Protein AF-0000000065854143 (afdb_homodimer)

Foldseek 3Di:
DPPDDDDLVNVLVVVVVVDVDDSVVSSVVVVVVVVVCVVCQVVQHKDADPLFWIKGKDKDDKDWDADPVPRDIDIDHIDIDIDTGGDPNVCVVVVPVPVPPPPPD/DPPDDDDLVNVLVVVVVVDVDDSVVSSVVVVVVVVVCVVCQVVQHKDADPLFWIKGKDKDDKDWDADPVPRDIDIDHIDIDIDIGGDPNVCVVCVPPPVPDPPPD

pLDDT: mean 85.56, std 17.88, range [18.89, 97.19]

Organism: Treponema pallidum (strain Nichols) (NCBI:txid243276)

Nearest PDB structures (foldseek):
  5lvt-assembly2_B  TM=9.298E-01  e=3.615E-09  Lactococcus lactis subsp. lactis Il1403
  4dky-assembly2_B  TM=9.514E-01  e=1.798E-08  Mycobacterium tuberculosis H37Ra
  1p78-assembly1_B  TM=9.439E-01  e=1.917E-08  Anabaena sp.
  1owg-assembly1_A  TM=9.277E-01  e=1.223E-08  Escherichia coli
  4qju-assembly1_B  TM=9.466E-01  e=3.642E-08  Staphylococcus aureus subsp. aureus Mu50

Secondary structure (DSSP, 8-state):
---PEE-HHHHHHHHHHHSSS-HHHHHHHHHHHHHHHHHHHHTT-EEEETTTEEEEEEEEPPEEEE-TTT-PEEEE--EEEEEEEE-HHHHHHHHS---------/----EE-HHHHHHHHHHHSSS-HHHHHHHHHHHHHHHHHHHHTT-EEEETTTEEEEEEEEPPEEEE-TTT-PEEEE--EEEEEEEE-HHHHHHHHT---SS----

Sequence (210 aa):
MKRVRRTRSFVVDALCDEVDLSRRHVARVVDSFVSVVTAALERGETVELRDFGVFESRVRKASVGKSIKTGEVVSIPSHCVVVFRPSKRLKSAVRGYRSGEVGADMKRVRRTRSFVVDALCDEVDLSRRHVARVVDSFVSVVTAALERGETVELRDFGVFESRVRKASVGKSIKTGEVVSIPSHCVVVFRPSKRLKSAVRGYRSGEVGAD

Structure (mmCIF, N/CA/C/O backbone):
data_AF-0000000065854143-model_v1
#
loop_
_entity.id
_entity.type
_entity.pdbx_description
1 polymer 'DNA-binding protein HU'
#
loop_
_atom_site.group_PDB
_atom_site.id
_atom_site.type_symbol
_atom_site.label_atom_id
_atom_site.label_alt_id
_atom_site.label_comp_id
_atom_site.label_asym_id
_atom_site.label_entity_id
_atom_site.label_seq_id
_atom_site.pdbx_PDB_ins_code
_atom_site.Cartn_x
_atom_site.Cartn_y
_atom_site.Cartn_z
_atom_site.occupancy
_atom_site.B_iso_or_equiv
_atom_site.auth_seq_id
_atom_site.auth_comp_id
_atom_site.auth_asym_id
_atom_site.auth_atom_id
_atom_site.pdbx_PDB_model_num
ATOM 1 N N . MET A 1 1 ? 22.859 5.812 5.168 1 44.34 1 MET A N 1
ATOM 2 C CA . MET A 1 1 ? 22.844 4.48 4.57 1 44.34 1 MET A CA 1
ATOM 3 C C . MET A 1 1 ? 21.891 4.438 3.371 1 44.34 1 MET A C 1
ATOM 5 O O . MET A 1 1 ? 20.781 4.945 3.438 1 44.34 1 MET A O 1
ATOM 9 N N . LYS A 1 2 ? 22.406 4.328 2.221 1 51.06 2 LYS A N 1
ATOM 10 C CA . LYS A 1 2 ? 21.719 4.41 0.933 1 51.06 2 LYS A CA 1
ATOM 11 C C . LYS A 1 2 ? 20.516 3.469 0.883 1 51.06 2 LYS A C 1
ATOM 13 O O . LYS A 1 2 ? 20.641 2.285 1.206 1 51.06 2 LYS A O 1
ATOM 18 N N . ARG A 1 3 ? 19.266 3.982 1.1 1 66.25 3 ARG A N 1
ATOM 19 C CA . ARG A 1 3 ? 18.031 3.199 1.038 1 66.25 3 ARG A CA 1
ATOM 20 C C . ARG A 1 3 ? 18.016 2.314 -0.204 1 66.25 3 ARG A C 1
ATOM 22 O O . ARG A 1 3 ? 18.266 2.785 -1.313 1 66.25 3 ARG A O 1
ATOM 29 N N . VAL A 1 4 ? 18.391 0.938 -0.018 1 81.75 4 VAL A N 1
ATOM 30 C CA . VAL A 1 4 ? 18.281 -0.019 -1.115 1 81.75 4 VAL A CA 1
ATOM 31 C C . VAL A 1 4 ? 16.859 0.004 -1.68 1 81.75 4 VAL A C 1
ATOM 33 O O . VAL A 1 4 ? 15.883 -0.061 -0.928 1 81.75 4 VAL A O 1
ATOM 36 N N . ARG A 1 5 ? 16.797 0.291 -2.928 1 88.94 5 ARG A N 1
ATOM 37 C CA . ARG A 1 5 ? 15.508 0.329 -3.615 1 88.94 5 ARG A CA 1
ATOM 38 C C . ARG A 1 5 ? 15.227 -0.997 -4.312 1 88.94 5 ARG A C 1
ATOM 40 O O . ARG A 1 5 ? 16.016 -1.453 -5.141 1 88.94 5 ARG A O 1
ATOM 47 N N . ARG A 1 6 ? 14.18 -1.617 -3.822 1 92.31 6 ARG A N 1
ATOM 48 C CA . ARG A 1 6 ? 13.742 -2.879 -4.41 1 92.31 6 ARG A CA 1
ATOM 49 C C . ARG A 1 6 ? 12.625 -2.652 -5.422 1 92.31 6 ARG A C 1
ATOM 51 O O . ARG A 1 6 ? 11.625 -1.992 -5.117 1 92.31 6 ARG A O 1
ATOM 58 N N . THR A 1 7 ? 12.914 -3.238 -6.629 1 94.94 7 THR A N 1
ATOM 59 C CA . THR A 1 7 ? 11.945 -3.039 -7.703 1 94.94 7 THR A CA 1
ATOM 60 C C . THR A 1 7 ? 11.07 -4.277 -7.883 1 94.94 7 THR A C 1
ATOM 62 O O . THR A 1 7 ? 11.211 -5.254 -7.145 1 94.94 7 THR A O 1
ATOM 65 N N . ARG A 1 8 ? 10.148 -4.125 -8.867 1 93.5 8 ARG A N 1
ATOM 66 C CA . ARG A 1 8 ? 9.242 -5.219 -9.219 1 93.5 8 ARG A CA 1
ATOM 67 C C . ARG A 1 8 ? 10.016 -6.523 -9.414 1 93.5 8 ARG A C 1
ATOM 69 O O . ARG A 1 8 ? 9.555 -7.586 -8.992 1 93.5 8 ARG A O 1
ATOM 76 N N . SER A 1 9 ? 11.078 -6.445 -10.102 1 94.5 9 SER A N 1
ATOM 77 C CA . SER A 1 9 ? 11.883 -7.633 -10.383 1 94.5 9 SER A CA 1
ATOM 78 C C . SER A 1 9 ? 12.312 -8.32 -9.102 1 94.5 9 SER A C 1
ATOM 80 O O . SER A 1 9 ? 12.297 -9.555 -9.016 1 94.5 9 SER A O 1
ATOM 82 N N . PHE A 1 10 ? 12.758 -7.531 -8.164 1 94.31 10 PHE A N 1
ATOM 83 C CA . PHE A 1 10 ? 13.117 -8.078 -6.867 1 94.31 10 PHE A CA 1
ATOM 84 C C . PHE A 1 10 ? 11.93 -8.781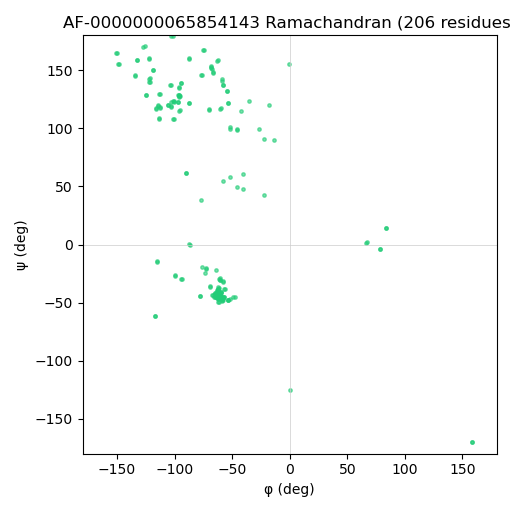 -6.223 1 94.31 10 PHE A C 1
ATOM 86 O O . PHE A 1 10 ? 12.062 -9.898 -5.719 1 94.31 10 PHE A O 1
ATOM 93 N N . VAL A 1 11 ? 10.836 -8.102 -6.223 1 95.56 11 VAL A N 1
ATOM 94 C CA . VAL A 1 11 ? 9.633 -8.648 -5.602 1 95.56 11 VAL A CA 1
ATOM 95 C C . VAL A 1 11 ? 9.258 -9.969 -6.262 1 95.56 11 VAL A C 1
ATOM 97 O O . VAL A 1 11 ? 9.023 -10.969 -5.578 1 95.56 11 VAL A O 1
ATOM 100 N N . VAL A 1 12 ? 9.312 -9.961 -7.566 1 96.38 12 VAL A N 1
ATOM 101 C CA . VAL A 1 12 ? 8.953 -11.164 -8.312 1 96.38 12 VAL A CA 1
ATOM 102 C C . VAL A 1 12 ? 9.93 -12.289 -7.988 1 96.38 12 VAL A C 1
ATOM 104 O O . VAL A 1 12 ? 9.516 -13.43 -7.758 1 96.38 12 VAL A O 1
ATOM 107 N N . ASP A 1 13 ? 11.164 -12 -7.961 1 96.19 13 ASP A N 1
ATOM 108 C CA . ASP A 1 13 ? 12.188 -13 -7.656 1 96.19 13 ASP A CA 1
ATOM 109 C C . ASP A 1 13 ? 12 -13.562 -6.25 1 96.19 13 ASP A C 1
ATOM 111 O O . ASP A 1 13 ? 12.094 -14.773 -6.043 1 96.19 13 ASP A O 1
ATOM 115 N N . ALA A 1 14 ? 11.781 -12.711 -5.336 1 95.69 14 ALA A N 1
ATOM 116 C CA . ALA A 1 14 ? 11.57 -13.133 -3.955 1 95.69 14 ALA A CA 1
ATOM 117 C C . ALA A 1 14 ? 10.328 -14.016 -3.834 1 95.69 14 ALA A C 1
ATOM 119 O O . ALA A 1 14 ? 10.328 -14.992 -3.076 1 95.69 14 ALA A O 1
ATOM 120 N N . LEU A 1 15 ? 9.328 -13.656 -4.559 1 95.69 15 LEU A N 1
ATOM 121 C CA . LEU A 1 15 ? 8.094 -14.438 -4.547 1 95.69 15 LEU A CA 1
ATOM 122 C C . LEU A 1 15 ? 8.32 -15.828 -5.125 1 95.69 15 LEU A C 1
ATOM 124 O O . LEU A 1 15 ? 7.781 -16.812 -4.621 1 95.69 15 LEU A O 1
ATOM 128 N N . CYS A 1 16 ? 9.078 -15.867 -6.18 1 94.94 16 CYS A N 1
ATOM 129 C CA . CYS A 1 16 ? 9.383 -17.141 -6.816 1 94.94 16 CYS A CA 1
ATOM 130 C C . CYS A 1 16 ? 10.062 -18.094 -5.836 1 94.94 16 CYS A C 1
ATOM 132 O O . CYS A 1 16 ? 9.875 -19.312 -5.906 1 94.94 16 CYS A O 1
ATOM 134 N N . ASP A 1 17 ? 10.82 -17.531 -4.934 1 93.5 17 ASP A N 1
ATOM 135 C CA . ASP A 1 17 ? 11.516 -18.328 -3.924 1 93.5 17 ASP A CA 1
ATOM 136 C C . ASP A 1 17 ? 10.539 -18.859 -2.881 1 93.5 17 ASP A C 1
ATOM 138 O O . ASP A 1 17 ? 10.82 -19.859 -2.217 1 93.5 17 ASP A O 1
ATOM 142 N N . GLU A 1 18 ? 9.422 -18.25 -2.777 1 92.12 18 GLU A N 1
ATOM 143 C CA . GLU A 1 18 ? 8.469 -18.594 -1.725 1 92.12 18 GLU A CA 1
ATOM 144 C C . GLU A 1 18 ? 7.363 -19.5 -2.256 1 92.12 18 GLU A C 1
ATOM 146 O O . GLU A 1 18 ? 6.734 -20.234 -1.493 1 92.12 18 GLU A O 1
ATOM 151 N N . VAL A 1 19 ? 7.148 -19.328 -3.525 1 91.12 19 VAL A N 1
ATOM 152 C CA . VAL A 1 19 ? 6.035 -20.062 -4.105 1 91.12 19 VAL A CA 1
ATOM 153 C C . VAL A 1 19 ? 6.555 -21.016 -5.188 1 91.12 19 VAL A C 1
ATOM 155 O O . VAL A 1 19 ? 7.602 -20.75 -5.793 1 91.12 19 VAL A O 1
ATOM 158 N N . ASP A 1 20 ? 5.93 -22.094 -5.402 1 90.81 20 ASP A N 1
ATOM 159 C CA . ASP A 1 20 ? 6.309 -23.062 -6.426 1 90.81 20 ASP A CA 1
ATOM 160 C C . ASP A 1 20 ? 5.613 -22.766 -7.75 1 90.81 20 ASP A C 1
ATOM 162 O O . ASP A 1 20 ? 4.828 -23.578 -8.242 1 90.81 20 ASP A O 1
ATOM 166 N N . LEU A 1 21 ? 5.836 -21.641 -8.328 1 93.38 21 LEU A N 1
ATOM 167 C CA . LEU A 1 21 ? 5.285 -21.203 -9.602 1 93.38 21 LEU A CA 1
ATOM 168 C C . LEU A 1 21 ? 6.379 -20.625 -10.5 1 93.38 21 LEU A C 1
ATOM 170 O O . LEU A 1 21 ? 7.449 -20.25 -10.016 1 93.38 21 LEU A O 1
ATOM 174 N N . SER A 1 22 ? 6.086 -20.625 -11.742 1 94.25 22 SER A N 1
ATOM 175 C CA . SER A 1 22 ? 7.035 -20.031 -12.688 1 94.25 22 SER A CA 1
ATOM 176 C C . SER A 1 22 ? 7.117 -18.531 -12.5 1 94.25 22 SER A C 1
ATOM 178 O O . SER A 1 22 ? 6.168 -17.891 -12.031 1 94.25 22 SER A O 1
ATOM 180 N N . ARG A 1 23 ? 8.227 -18 -12.844 1 95.25 23 ARG A N 1
ATOM 181 C CA . ARG A 1 23 ? 8.438 -16.547 -12.766 1 95.25 23 ARG A CA 1
ATOM 182 C C . ARG A 1 23 ? 7.387 -15.797 -13.578 1 95.25 23 ARG A C 1
ATOM 184 O O . ARG A 1 23 ? 6.934 -14.727 -13.172 1 95.25 23 ARG A O 1
ATOM 191 N N . ARG A 1 24 ? 7.07 -16.344 -14.648 1 94.94 24 ARG A N 1
ATOM 192 C CA . ARG A 1 24 ? 6.074 -15.727 -15.516 1 94.94 24 ARG A CA 1
ATOM 193 C C . ARG A 1 24 ? 4.723 -15.625 -14.812 1 94.94 24 ARG A C 1
ATOM 195 O O . ARG A 1 24 ? 4.07 -14.578 -14.859 1 94.94 24 ARG A O 1
ATOM 202 N N . HIS A 1 25 ? 4.348 -16.688 -14.219 1 94.81 25 HIS A N 1
ATOM 203 C CA . HIS A 1 25 ? 3.076 -16.719 -13.508 1 94.81 25 HIS A CA 1
ATOM 204 C C . HIS A 1 25 ? 3.084 -15.75 -12.328 1 94.81 25 HIS A C 1
ATOM 206 O O . HIS A 1 25 ? 2.119 -15.008 -12.117 1 94.81 25 HIS A O 1
ATOM 212 N N . VAL A 1 26 ? 4.156 -15.734 -11.609 1 95.81 26 VAL A N 1
ATOM 213 C CA . VAL A 1 26 ? 4.285 -14.859 -10.453 1 95.81 26 VAL A CA 1
ATOM 214 C C . VAL A 1 26 ? 4.211 -13.398 -10.898 1 95.81 26 VAL A C 1
ATOM 216 O O . VAL A 1 26 ? 3.494 -12.594 -10.297 1 95.81 26 VAL A O 1
ATOM 219 N N . ALA A 1 27 ? 4.91 -13.086 -11.945 1 95.75 27 ALA A N 1
ATOM 220 C CA . ALA A 1 27 ? 4.91 -11.727 -12.477 1 95.75 27 ALA A CA 1
ATOM 221 C C . ALA A 1 27 ? 3.502 -11.297 -12.883 1 95.75 27 ALA A C 1
ATOM 223 O O . ALA A 1 27 ? 3.092 -10.164 -12.617 1 95.75 27 ALA A O 1
ATOM 224 N N . ARG A 1 28 ? 2.854 -12.164 -13.469 1 95.12 28 ARG A N 1
ATOM 225 C CA . ARG A 1 28 ? 1.494 -11.867 -13.906 1 95.12 28 ARG A CA 1
ATOM 226 C C . ARG A 1 28 ? 0.579 -11.602 -12.719 1 95.12 28 ARG A C 1
ATOM 228 O O . ARG A 1 28 ? -0.289 -10.727 -12.781 1 95.12 28 ARG A O 1
ATOM 235 N N . VAL A 1 29 ? 0.707 -12.406 -11.719 1 95.62 29 VAL A N 1
ATOM 236 C CA . VAL A 1 29 ? -0.117 -12.227 -10.531 1 95.62 29 VAL A CA 1
ATOM 237 C C . VAL A 1 29 ? 0.167 -10.859 -9.906 1 95.62 29 VAL A C 1
ATOM 239 O O . VAL A 1 29 ? -0.759 -10.141 -9.523 1 95.62 29 VAL A O 1
ATOM 242 N N . VAL A 1 30 ? 1.409 -10.461 -9.812 1 95.44 30 VAL A N 1
ATOM 243 C CA . VAL A 1 30 ? 1.797 -9.172 -9.242 1 95.44 30 VAL A CA 1
ATOM 244 C C . VAL A 1 30 ? 1.219 -8.039 -10.078 1 95.44 30 VAL A C 1
ATOM 246 O O . VAL A 1 30 ? 0.636 -7.094 -9.539 1 95.44 30 VAL A O 1
ATOM 249 N N . ASP A 1 31 ? 1.355 -8.164 -11.367 1 95.44 31 ASP A N 1
ATOM 250 C CA . ASP A 1 31 ? 0.809 -7.148 -12.258 1 95.44 31 ASP A CA 1
ATOM 251 C C . ASP A 1 31 ? -0.708 -7.051 -12.117 1 95.44 31 ASP A C 1
ATOM 253 O O . ASP A 1 31 ? -1.266 -5.949 -12.086 1 95.44 31 ASP A O 1
ATOM 257 N N . SER A 1 32 ? -1.323 -8.188 -12.102 1 96.19 32 SER A N 1
ATOM 258 C CA . SER A 1 32 ? -2.773 -8.227 -11.945 1 96.19 32 SER A CA 1
ATOM 259 C C . SER A 1 32 ? -3.199 -7.656 -10.594 1 96.19 32 SER A C 1
ATOM 261 O O . SER A 1 32 ? -4.25 -7.023 -10.484 1 96.19 32 SER A O 1
ATOM 263 N N . PHE A 1 33 ? -2.424 -7.961 -9.547 1 95.69 33 PHE A N 1
ATOM 264 C CA . PHE A 1 33 ? -2.699 -7.406 -8.227 1 95.69 33 PHE A CA 1
ATOM 265 C C . PHE A 1 33 ? -2.783 -5.887 -8.281 1 95.69 33 PHE A C 1
ATOM 267 O O . PHE A 1 33 ? -3.746 -5.293 -7.793 1 95.69 33 PHE A O 1
ATOM 274 N N . VAL A 1 34 ? -1.816 -5.277 -8.93 1 95.38 34 VAL A N 1
ATOM 275 C CA . VAL A 1 34 ? -1.765 -3.824 -9.078 1 95.38 34 VAL A CA 1
ATOM 276 C C . VAL A 1 34 ? -3.018 -3.334 -9.805 1 95.38 34 VAL A C 1
ATOM 278 O O . VAL A 1 34 ? -3.662 -2.381 -9.359 1 95.38 34 VAL A O 1
ATOM 281 N N . SER A 1 35 ? -3.367 -4.012 -10.836 1 94.81 35 SER A N 1
ATOM 282 C CA . SER A 1 35 ? -4.523 -3.621 -11.641 1 94.81 35 SER A CA 1
ATOM 283 C C . SER A 1 35 ? -5.816 -3.748 -10.844 1 94.81 35 SER A C 1
ATOM 285 O O . SER A 1 35 ? -6.668 -2.857 -10.883 1 94.81 35 SER A O 1
ATOM 287 N N . VAL A 1 36 ? -5.992 -4.824 -10.141 1 95.81 36 VAL A N 1
ATOM 288 C CA . VAL A 1 36 ? -7.203 -5.109 -9.383 1 95.81 36 VAL A CA 1
ATOM 289 C C . VAL A 1 36 ? -7.379 -4.07 -8.281 1 95.81 36 VAL A C 1
ATOM 291 O O . VAL A 1 36 ? -8.477 -3.531 -8.094 1 95.81 36 VAL A O 1
ATOM 294 N N . VAL A 1 37 ? -6.34 -3.748 -7.551 1 95.62 37 VAL A N 1
ATOM 295 C CA . VAL A 1 37 ? -6.41 -2.779 -6.465 1 95.62 37 VAL A CA 1
ATOM 296 C C . VAL A 1 37 ? -6.691 -1.388 -7.027 1 95.62 37 VAL A C 1
ATOM 298 O O . VAL A 1 37 ? -7.523 -0.651 -6.492 1 95.62 37 VAL A O 1
ATOM 301 N N . THR A 1 38 ? -5.984 -1.095 -8.117 1 94.5 38 THR A N 1
ATOM 302 C CA . THR A 1 38 ? -6.199 0.195 -8.766 1 94.5 38 THR A CA 1
ATOM 303 C C . THR A 1 38 ? -7.66 0.358 -9.18 1 94.5 38 THR A C 1
ATOM 305 O O . THR A 1 38 ? -8.266 1.4 -8.93 1 94.5 38 THR A O 1
ATOM 308 N N . ALA A 1 39 ? -8.234 -0.659 -9.773 1 93.44 39 ALA A N 1
ATOM 309 C CA . ALA A 1 39 ? -9.625 -0.623 -10.227 1 93.44 39 ALA A CA 1
ATOM 310 C C . ALA A 1 39 ? -10.578 -0.431 -9.055 1 93.44 39 ALA A C 1
ATOM 312 O O . ALA A 1 39 ? -11.547 0.324 -9.148 1 93.44 39 ALA A O 1
ATOM 313 N N . ALA A 1 40 ? -10.336 -1.124 -8.016 1 93.62 40 ALA A N 1
ATOM 314 C CA . ALA A 1 40 ? -11.172 -1.006 -6.824 1 93.62 40 ALA A CA 1
ATOM 315 C C . ALA A 1 40 ? -11.133 0.413 -6.266 1 93.62 40 ALA A C 1
ATOM 317 O O . ALA A 1 40 ? -12.172 0.982 -5.922 1 93.62 40 ALA A O 1
ATOM 318 N N . LEU A 1 41 ? -10 1.029 -6.203 1 93 41 LEU A N 1
ATOM 319 C CA . LEU A 1 41 ? -9.828 2.375 -5.668 1 93 41 LEU A CA 1
ATOM 320 C C . LEU A 1 41 ? -10.469 3.412 -6.582 1 93 41 LEU A C 1
ATOM 322 O O . LEU A 1 41 ? -11.016 4.41 -6.113 1 93 41 LEU A O 1
ATOM 326 N N . GLU A 1 42 ? -10.352 3.133 -7.809 1 90.31 42 GLU A N 1
ATOM 327 C CA . GLU A 1 42 ? -10.984 4.012 -8.789 1 90.31 42 GLU A CA 1
ATOM 328 C C . GLU A 1 42 ? -12.492 4.074 -8.578 1 90.31 42 GLU A C 1
ATOM 330 O O . GLU A 1 42 ? -13.125 5.094 -8.875 1 90.31 42 GLU A O 1
ATOM 335 N N . ARG A 1 43 ? -13 2.975 -8.086 1 89.44 43 ARG A N 1
ATOM 336 C CA . ARG A 1 43 ? -14.438 2.895 -7.836 1 89.44 43 ARG A CA 1
ATOM 337 C C . ARG A 1 43 ? -14.781 3.434 -6.453 1 89.44 43 ARG A C 1
ATOM 339 O O . ARG A 1 43 ? -15.938 3.348 -6.016 1 89.44 43 ARG A O 1
ATOM 346 N N . GLY A 1 44 ? -13.773 3.854 -5.754 1 88.25 44 GLY A N 1
ATOM 347 C CA . GLY A 1 44 ? -14 4.414 -4.43 1 88.25 44 GLY A CA 1
ATOM 348 C C . GLY A 1 44 ? -14.109 3.359 -3.346 1 88.25 44 GLY A C 1
ATOM 349 O O . GLY A 1 44 ? -14.625 3.631 -2.26 1 88.25 44 GLY A O 1
ATOM 350 N N . GLU A 1 45 ? -13.711 2.166 -3.68 1 91.19 45 GLU A N 1
ATOM 351 C CA . GLU A 1 45 ? -13.766 1.069 -2.717 1 91.19 45 GLU A CA 1
ATOM 352 C C . GLU A 1 45 ? -12.5 1.01 -1.866 1 91.19 45 GLU A C 1
ATOM 354 O O . GLU A 1 45 ? -11.484 1.605 -2.219 1 91.19 45 GLU A O 1
ATOM 359 N N . THR A 1 46 ? -12.656 0.321 -0.737 1 95.06 46 THR A N 1
ATOM 360 C CA . THR A 1 46 ? -11.523 0.074 0.151 1 95.06 46 THR A CA 1
ATOM 361 C C . THR A 1 46 ? -11.031 -1.364 0.013 1 95.06 46 THR A C 1
ATOM 363 O O . THR A 1 46 ? -11.836 -2.291 -0.106 1 95.06 46 THR A O 1
ATOM 366 N N . VAL A 1 47 ? -9.719 -1.479 -0.018 1 96.62 47 VAL A N 1
ATOM 367 C CA . VAL A 1 47 ? -9.125 -2.807 -0.102 1 96.62 47 VAL A CA 1
ATOM 368 C C . VAL A 1 47 ? -8.344 -3.104 1.175 1 96.62 47 VAL A C 1
ATOM 370 O O . VAL A 1 47 ? -7.383 -2.4 1.5 1 96.62 47 VAL A O 1
ATOM 373 N N . GLU A 1 48 ? -8.773 -4.137 1.837 1 97.06 48 GLU A N 1
ATOM 374 C CA . GLU A 1 48 ? -8.125 -4.5 3.094 1 97.06 48 GLU A CA 1
ATOM 375 C C . GLU A 1 48 ? -7.387 -5.832 2.967 1 97.06 48 GLU A C 1
ATOM 377 O O . GLU A 1 48 ? -7.992 -6.852 2.631 1 97.06 48 GLU A O 1
ATOM 382 N N . LEU A 1 49 ? -6.094 -5.816 3.137 1 95.75 49 LEU A N 1
ATOM 383 C CA . LEU A 1 49 ? -5.27 -7.016 3.236 1 95.75 49 LEU A CA 1
ATOM 384 C C . LEU A 1 49 ? -4.832 -7.258 4.676 1 95.75 49 LEU A C 1
ATOM 386 O O . LEU A 1 49 ? -4.074 -6.465 5.242 1 95.75 49 LEU A O 1
ATOM 390 N N . ARG A 1 50 ? -5.211 -8.328 5.109 1 91.25 50 ARG A N 1
ATOM 391 C CA . ARG A 1 50 ? -4.922 -8.656 6.504 1 91.25 50 ARG A CA 1
ATOM 392 C C . ARG A 1 50 ? -3.418 -8.648 6.766 1 91.25 50 ARG A C 1
ATOM 394 O O . ARG A 1 50 ? -2.635 -9.117 5.938 1 91.25 50 ARG A O 1
ATOM 401 N N . ASP A 1 51 ? -3.064 -8.125 8.016 1 90.75 51 ASP A N 1
ATOM 402 C CA . ASP A 1 51 ? -1.693 -8.094 8.516 1 90.75 51 ASP A CA 1
ATOM 403 C C . ASP A 1 51 ? -0.829 -7.148 7.684 1 90.75 51 ASP A C 1
ATOM 405 O O . ASP A 1 51 ? 0.384 -7.062 7.887 1 90.75 51 ASP A O 1
ATOM 409 N N . PHE A 1 52 ? -1.365 -6.516 6.734 1 95.62 52 PHE A N 1
ATOM 410 C CA . PHE A 1 52 ? -0.614 -5.602 5.879 1 95.62 52 PHE A CA 1
ATOM 411 C C . PHE A 1 52 ? -1.143 -4.18 6.008 1 95.62 52 PHE A C 1
ATOM 413 O O . PHE A 1 52 ? -0.443 -3.295 6.508 1 95.62 52 PHE A O 1
ATOM 420 N N . GLY A 1 53 ? -2.418 -4.07 5.637 1 96.69 53 GLY A N 1
ATOM 421 C CA . GLY A 1 53 ? -2.998 -2.742 5.746 1 96.69 53 GLY A CA 1
ATOM 422 C C . GLY A 1 53 ? -4.211 -2.541 4.855 1 96.69 53 GLY A C 1
ATOM 423 O O . GLY A 1 53 ? -4.734 -3.502 4.285 1 96.69 53 GLY A O 1
ATOM 424 N N . VAL A 1 54 ? -4.602 -1.262 4.812 1 97.12 54 VAL A N 1
ATOM 425 C CA . VAL A 1 54 ? -5.809 -0.89 4.082 1 97.12 54 VAL A CA 1
ATOM 426 C C . VAL A 1 54 ? -5.48 0.192 3.055 1 97.12 54 VAL A C 1
ATOM 428 O O . VAL A 1 54 ? -4.828 1.188 3.381 1 97.12 54 VAL A O 1
ATOM 431 N N . PHE A 1 55 ? -5.895 -0.049 1.833 1 96.56 55 PHE A N 1
ATOM 432 C CA . PHE A 1 55 ? -5.895 0.984 0.803 1 96.56 55 PHE A CA 1
ATOM 433 C C . PHE A 1 55 ? -7.27 1.636 0.692 1 96.56 55 PHE A C 1
ATOM 435 O O . PHE A 1 55 ? -8.289 0.943 0.642 1 96.56 55 PHE A O 1
ATOM 442 N N . GLU A 1 56 ? -7.238 2.941 0.604 1 95.12 56 GLU A N 1
ATOM 443 C CA . GLU A 1 56 ? -8.516 3.633 0.46 1 95.12 56 GLU A CA 1
ATOM 444 C C . GLU A 1 56 ? -8.359 4.914 -0.355 1 95.12 56 GLU A C 1
ATOM 446 O O . GLU A 1 56 ? -7.262 5.457 -0.464 1 95.12 56 GLU A O 1
ATOM 451 N N . SER A 1 57 ? -9.516 5.309 -0.959 1 91.88 57 SER A N 1
ATOM 452 C CA . SER A 1 57 ? -9.594 6.594 -1.642 1 91.88 57 SER A CA 1
ATOM 453 C C . SER A 1 57 ? -10.188 7.668 -0.732 1 91.88 57 SER A C 1
ATOM 455 O O . SER A 1 57 ? -11.219 7.445 -0.091 1 91.88 57 SER A O 1
ATOM 457 N N . ARG A 1 58 ? -9.445 8.734 -0.642 1 90.44 58 ARG A N 1
ATOM 458 C CA . ARG A 1 58 ? -9.906 9.828 0.205 1 90.44 58 ARG A CA 1
ATOM 459 C C . ARG A 1 58 ? -10.055 11.117 -0.6 1 90.44 58 ARG A C 1
ATOM 461 O O . ARG A 1 58 ? -9.242 11.398 -1.49 1 90.44 58 ARG A O 1
ATOM 468 N N . VAL A 1 59 ? -11.078 11.844 -0.221 1 88.25 59 VAL A N 1
ATOM 469 C CA . VAL A 1 59 ? -11.297 13.125 -0.887 1 88.25 59 VAL A CA 1
ATOM 470 C C . VAL A 1 59 ? -10.492 14.219 -0.179 1 88.25 59 VAL A C 1
ATOM 472 O O . VAL A 1 59 ? -10.57 14.359 1.042 1 88.25 59 VAL A O 1
ATOM 475 N N . ARG A 1 60 ? -9.68 14.797 -0.982 1 87.31 60 ARG A N 1
ATOM 476 C CA . ARG A 1 60 ? -8.977 15.984 -0.496 1 87.31 60 ARG A CA 1
ATOM 477 C C . ARG A 1 60 ? -9.688 17.266 -0.941 1 87.31 60 ARG A C 1
ATOM 479 O O . ARG A 1 60 ? -9.922 17.453 -2.135 1 87.31 60 ARG A O 1
ATOM 486 N N . LYS A 1 61 ? -10.016 18 0.055 1 89.88 61 LYS A N 1
ATOM 487 C CA . LYS A 1 61 ? -10.758 19.219 -0.229 1 89.88 61 LYS A CA 1
ATOM 488 C C . LYS A 1 61 ? -9.883 20.234 -0.968 1 89.88 61 LYS A C 1
ATOM 490 O O . LYS A 1 61 ? -8.656 20.219 -0.822 1 89.88 61 LYS A O 1
ATOM 495 N N . ALA A 1 62 ? -10.633 21.031 -1.751 1 89.44 62 ALA A N 1
ATOM 496 C CA . ALA A 1 62 ? -9.93 22.062 -2.488 1 89.44 62 ALA A CA 1
ATOM 497 C C . ALA A 1 62 ? -9.156 22.984 -1.54 1 89.44 62 ALA A C 1
ATOM 499 O O . ALA A 1 62 ? -9.609 23.25 -0.423 1 89.44 62 ALA A O 1
ATOM 500 N N . SER A 1 63 ? -7.977 23.25 -1.983 1 87.69 63 SER A N 1
ATOM 501 C CA . SER A 1 63 ? -7.137 24.125 -1.174 1 87.69 63 SER A CA 1
ATOM 502 C C . SER A 1 63 ? -6.449 25.188 -2.035 1 87.69 63 SER A C 1
ATOM 504 O O . SER A 1 63 ? -6.246 24.969 -3.232 1 87.69 63 SER A O 1
ATOM 506 N N . VAL A 1 64 ? -6.32 26.375 -1.357 1 86.75 64 VAL A N 1
ATOM 507 C CA . VAL A 1 64 ? -5.648 27.453 -2.064 1 86.75 64 VAL A CA 1
ATOM 508 C C . VAL A 1 64 ? -4.359 27.828 -1.337 1 86.75 64 VAL A C 1
ATOM 510 O O . VAL A 1 64 ? -4.348 27.953 -0.111 1 86.75 64 VAL A O 1
ATOM 513 N N . GLY A 1 65 ? -3.256 27.609 -2.105 1 84 65 GLY A N 1
ATOM 514 C CA . GLY A 1 65 ? -1.993 28.016 -1.513 1 84 65 GLY A CA 1
ATOM 515 C C . GLY A 1 65 ? -1.19 28.953 -2.402 1 84 65 GLY A C 1
ATOM 516 O O . GLY A 1 65 ? -1.626 29.297 -3.502 1 84 65 GLY A O 1
ATOM 517 N N . LYS A 1 66 ? -0.07 29.531 -1.778 1 85.81 66 LYS A N 1
ATOM 518 C CA . LYS A 1 66 ? 0.831 30.438 -2.494 1 85.81 66 LYS A CA 1
ATOM 519 C C . LYS A 1 66 ? 2.119 29.719 -2.893 1 85.81 66 LYS A C 1
ATOM 521 O O . LYS A 1 66 ? 2.717 29.016 -2.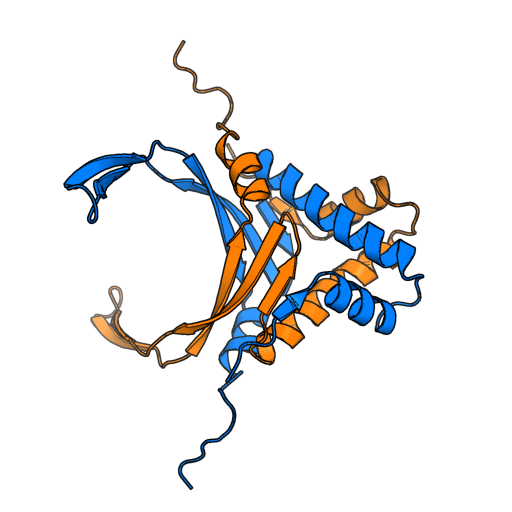08 1 85.81 66 LYS A O 1
ATOM 526 N N . SER A 1 67 ? 2.318 29.766 -4.234 1 82.5 67 SER A N 1
ATOM 527 C CA . SER A 1 67 ? 3.578 29.188 -4.695 1 82.5 67 SER A CA 1
ATOM 528 C C . SER A 1 67 ? 4.773 29.922 -4.086 1 82.5 67 SER A C 1
ATOM 530 O O . SER A 1 67 ? 4.891 31.141 -4.199 1 82.5 67 SER A O 1
ATOM 532 N N . ILE A 1 68 ? 5.531 29.188 -3.309 1 79.88 68 ILE A N 1
ATOM 533 C CA . ILE A 1 68 ? 6.711 29.781 -2.688 1 79.88 68 ILE A CA 1
ATOM 534 C C . ILE A 1 68 ? 7.668 30.281 -3.77 1 79.88 68 ILE A C 1
ATOM 536 O O . ILE A 1 68 ? 8.398 31.25 -3.562 1 79.88 68 ILE A O 1
ATOM 540 N N . LYS A 1 69 ? 7.609 29.594 -4.926 1 85.94 69 LYS A N 1
ATOM 541 C CA . LYS A 1 69 ? 8.547 29.891 -6 1 85.94 69 LYS A CA 1
ATOM 542 C C . LYS A 1 69 ? 8.133 31.156 -6.754 1 85.94 69 LYS A C 1
ATOM 544 O O . LYS A 1 69 ? 8.969 32.031 -7.039 1 85.94 69 LYS A O 1
ATOM 549 N N . THR A 1 70 ? 6.891 31.406 -7.117 1 87.75 70 THR A N 1
ATOM 550 C CA . THR A 1 70 ? 6.469 32.469 -8.023 1 87.75 70 THR A CA 1
ATOM 551 C C . THR A 1 70 ? 5.605 33.5 -7.289 1 87.75 70 THR A C 1
ATOM 553 O O . THR A 1 70 ? 5.395 34.594 -7.781 1 87.75 70 THR A O 1
ATOM 556 N N . GLY A 1 71 ? 5.184 33.094 -6.172 1 85.31 71 GLY A N 1
ATOM 557 C CA . GLY A 1 71 ? 4.266 33.938 -5.434 1 85.31 71 GLY A CA 1
ATOM 558 C C . GLY A 1 71 ? 2.842 33.875 -5.949 1 85.31 71 GLY A C 1
ATOM 559 O O . GLY A 1 71 ? 1.958 34.562 -5.445 1 85.31 71 GLY A O 1
ATOM 560 N N . GLU A 1 72 ? 2.711 33.094 -7.07 1 87.31 72 GLU A N 1
ATOM 561 C CA . GLU A 1 72 ? 1.378 32.969 -7.656 1 87.31 72 GLU A CA 1
ATOM 562 C C . GLU A 1 72 ? 0.498 32.031 -6.836 1 87.31 72 GLU A C 1
ATOM 564 O O . GLU A 1 72 ? 1 31.125 -6.18 1 87.31 72 GLU A O 1
ATOM 569 N N . VAL A 1 73 ? -0.808 32.469 -6.863 1 87.94 73 VAL A N 1
ATOM 570 C CA . VAL A 1 73 ? -1.803 31.656 -6.164 1 87.94 73 VAL A CA 1
ATOM 571 C C . VAL A 1 73 ? -2.029 30.344 -6.918 1 87.94 73 VAL A C 1
ATOM 573 O O . VAL A 1 73 ? -2.23 30.344 -8.133 1 87.94 73 VAL A O 1
ATOM 576 N N . VAL A 1 74 ? -1.69 29.25 -6.234 1 86.12 74 VAL A N 1
ATOM 577 C CA . VAL A 1 74 ? -1.956 27.922 -6.785 1 86.12 74 VAL A CA 1
ATOM 578 C C . VAL A 1 74 ? -3.178 27.312 -6.102 1 86.12 74 VAL A C 1
ATOM 580 O O . VAL A 1 74 ? -3.26 27.281 -4.871 1 86.12 74 VAL A O 1
ATOM 583 N N . SER A 1 75 ? -4.227 27.047 -7.004 1 86.06 75 SER A N 1
ATOM 584 C CA . SER A 1 75 ? -5.434 26.391 -6.5 1 86.06 75 SER A CA 1
ATOM 585 C C . SER A 1 75 ? -5.438 24.906 -6.832 1 86.06 75 SER A C 1
ATOM 587 O O . SER A 1 75 ? -5.211 24.516 -7.98 1 86.06 75 SER A O 1
ATOM 589 N N . ILE A 1 76 ? -5.555 24.109 -5.824 1 81.5 76 ILE A N 1
ATOM 590 C CA . ILE A 1 76 ? -5.715 22.672 -6.004 1 81.5 76 ILE A CA 1
ATOM 591 C C . ILE A 1 76 ? -7.18 22.281 -5.82 1 81.5 76 ILE A C 1
ATOM 593 O O . ILE A 1 76 ? -7.738 22.438 -4.73 1 81.5 76 ILE A O 1
ATOM 597 N N . PRO A 1 77 ? -7.734 21.969 -6.949 1 86.19 77 PRO A N 1
ATOM 598 C CA . PRO A 1 77 ? -9.141 21.578 -6.824 1 86.19 77 PRO A CA 1
ATOM 599 C C . PRO A 1 77 ? -9.336 20.328 -5.973 1 86.19 77 PRO A C 1
ATOM 601 O O . PRO A 1 77 ? -8.383 19.562 -5.75 1 86.19 77 PRO A O 1
ATOM 604 N N . SER A 1 78 ? -10.531 20.25 -5.516 1 88.44 78 SER A N 1
ATOM 605 C CA . SER A 1 78 ? -10.859 19.031 -4.809 1 88.44 78 SER A CA 1
ATOM 606 C C . SER A 1 78 ? -10.578 17.797 -5.668 1 88.44 78 SER A C 1
ATOM 608 O O . SER A 1 78 ? -10.852 17.797 -6.871 1 88.44 78 SER A O 1
ATOM 610 N N . HIS A 1 79 ? -9.898 16.828 -5.07 1 87.25 79 HIS A N 1
ATOM 611 C CA . HIS A 1 79 ? -9.562 15.609 -5.797 1 87.25 79 HIS A CA 1
ATOM 612 C C . HIS A 1 79 ? -9.461 14.422 -4.855 1 87.25 79 HIS A C 1
ATOM 614 O O . HIS A 1 79 ? -9.469 14.586 -3.633 1 87.25 79 HIS A O 1
ATOM 620 N N . CYS A 1 80 ? -9.484 13.32 -5.441 1 89.56 80 CYS A N 1
ATOM 621 C CA . CYS A 1 80 ? -9.344 12.094 -4.664 1 89.56 80 CYS A CA 1
ATOM 622 C C . CYS A 1 80 ? -7.887 11.633 -4.621 1 89.56 80 CYS A C 1
ATOM 624 O O . CYS A 1 80 ? -7.172 11.734 -5.621 1 89.56 80 CYS A O 1
ATOM 626 N N . VAL A 1 81 ? -7.531 11.203 -3.447 1 91.31 81 VAL A N 1
ATOM 627 C CA . VAL A 1 81 ? -6.18 10.68 -3.293 1 91.31 81 VAL A CA 1
ATOM 628 C C . VAL A 1 81 ? -6.23 9.242 -2.773 1 91.31 81 VAL A C 1
ATOM 630 O O . VAL A 1 81 ? -7.234 8.828 -2.188 1 91.31 81 VAL A O 1
ATOM 633 N N . VAL A 1 82 ? -5.109 8.539 -2.994 1 94.56 82 VAL A N 1
ATOM 634 C CA . VAL A 1 82 ? -4.965 7.184 -2.477 1 94.56 82 VAL A CA 1
ATOM 635 C C . VAL A 1 82 ? -4.207 7.215 -1.15 1 94.56 82 VAL A C 1
ATOM 637 O O . VAL A 1 82 ? -3.143 7.824 -1.052 1 94.56 82 VAL A O 1
ATOM 640 N N . VAL A 1 83 ? -4.773 6.578 -0.153 1 94.94 83 VAL A N 1
ATOM 641 C CA . VAL A 1 83 ? -4.141 6.5 1.16 1 94.94 83 VAL A CA 1
ATOM 642 C C . VAL A 1 83 ? -3.936 5.039 1.55 1 94.94 83 VAL A C 1
ATOM 644 O O . VAL A 1 83 ? -4.812 4.199 1.328 1 94.94 83 VAL A O 1
ATOM 647 N N . PHE A 1 84 ? -2.783 4.754 2.16 1 97.12 84 PHE A N 1
ATOM 648 C CA . PHE A 1 84 ? -2.496 3.445 2.738 1 97.12 84 PHE A CA 1
ATOM 649 C C . PHE A 1 84 ? -2.393 3.537 4.258 1 97.12 84 PHE A C 1
ATOM 651 O O . PHE A 1 84 ? -1.659 4.375 4.785 1 97.12 84 PHE A O 1
ATOM 658 N N . ARG A 1 85 ? -3.115 2.654 4.879 1 96.44 85 ARG A N 1
ATOM 659 C CA . ARG A 1 85 ? -3.064 2.537 6.332 1 96.44 85 ARG A CA 1
ATOM 660 C C . ARG A 1 85 ? -2.459 1.203 6.754 1 96.44 85 ARG A C 1
ATOM 662 O O . ARG A 1 85 ? -3.131 0.171 6.723 1 96.44 85 ARG A O 1
ATOM 669 N N . PRO A 1 86 ? -1.236 1.234 7.281 1 96.19 86 PRO A N 1
ATOM 670 C CA . PRO A 1 86 ? -0.602 -0.024 7.684 1 96.19 86 PRO A CA 1
ATOM 671 C C . PRO A 1 86 ? -1.313 -0.698 8.852 1 96.19 86 PRO A C 1
ATOM 673 O O . PRO A 1 86 ? -1.837 -0.016 9.734 1 96.19 86 PRO A O 1
ATOM 676 N N . SER A 1 87 ? -1.255 -2.029 8.828 1 95.31 87 SER A N 1
ATOM 677 C CA . SER A 1 87 ? -1.833 -2.799 9.93 1 95.31 87 SER A CA 1
ATOM 678 C C . SER A 1 87 ? -0.954 -2.734 11.172 1 95.31 87 SER A C 1
ATOM 680 O O . SER A 1 87 ? 0.195 -2.293 11.102 1 95.31 87 SER A O 1
ATOM 682 N N . LYS A 1 88 ? -1.539 -3.186 12.266 1 92.44 88 LYS A N 1
ATOM 683 C CA . LYS A 1 88 ? -0.779 -3.24 13.516 1 92.44 88 LYS A CA 1
ATOM 684 C C . LYS A 1 88 ? 0.45 -4.133 13.367 1 92.44 88 LYS A C 1
ATOM 686 O O . LYS A 1 88 ? 1.52 -3.816 13.891 1 92.44 88 LYS A O 1
ATOM 691 N N . ARG A 1 89 ? 0.246 -5.191 12.719 1 91.31 89 ARG A N 1
ATOM 692 C CA . ARG A 1 89 ? 1.336 -6.141 12.508 1 91.31 89 ARG A CA 1
ATOM 693 C C . ARG A 1 89 ? 2.469 -5.508 11.711 1 91.31 89 ARG A C 1
ATOM 695 O O . ARG A 1 89 ? 3.637 -5.613 12.086 1 91.31 89 ARG A O 1
ATOM 702 N N . LEU A 1 90 ? 2.133 -4.91 10.648 1 92.81 90 LEU A N 1
ATOM 703 C CA . LEU A 1 90 ? 3.139 -4.258 9.82 1 92.81 90 LEU A CA 1
ATOM 704 C C . LEU A 1 90 ? 3.824 -3.129 10.578 1 92.81 90 LEU A C 1
ATOM 706 O O . LEU A 1 90 ? 5.047 -2.984 10.516 1 92.81 90 LEU A O 1
ATOM 710 N N . LYS A 1 91 ? 3.055 -2.379 11.258 1 92.19 91 LYS A N 1
ATOM 711 C CA . LYS A 1 91 ? 3.617 -1.297 12.062 1 92.19 91 LYS A CA 1
ATOM 712 C C . LYS A 1 91 ? 4.621 -1.832 13.078 1 92.19 91 LYS A C 1
ATOM 714 O O . LYS A 1 91 ? 5.707 -1.272 13.242 1 92.19 91 LYS A O 1
ATOM 719 N N . SER A 1 92 ? 4.207 -2.832 13.727 1 90 92 SER A N 1
ATOM 720 C CA . SER A 1 92 ? 5.07 -3.434 14.734 1 90 92 SER A CA 1
ATOM 721 C C . SER A 1 92 ? 6.352 -3.977 14.117 1 90 92 SER A C 1
ATOM 723 O O . SER A 1 92 ? 7.422 -3.904 14.719 1 90 92 SER A O 1
ATOM 725 N N . ALA A 1 93 ? 6.176 -4.52 12.969 1 88.25 93 ALA A N 1
ATOM 726 C CA . ALA A 1 93 ? 7.328 -5.082 12.266 1 88.25 93 ALA A CA 1
ATOM 727 C C . ALA A 1 93 ? 8.359 -4.008 11.961 1 88.25 93 ALA A C 1
ATOM 729 O O . ALA A 1 93 ? 9.57 -4.25 12.047 1 88.25 93 ALA A O 1
ATOM 730 N N . VAL A 1 94 ? 7.902 -2.852 11.633 1 88.56 94 VAL A N 1
ATOM 731 C CA . VAL A 1 94 ? 8.797 -1.793 11.18 1 88.56 94 VAL A CA 1
ATOM 732 C C . VAL A 1 94 ? 9.203 -0.919 12.367 1 88.56 94 VAL A C 1
ATOM 734 O O . VAL A 1 94 ? 10.258 -0.276 12.336 1 88.56 94 VAL A O 1
ATOM 737 N N . ARG A 1 95 ? 8.188 -0.912 13.297 1 79.31 95 ARG A N 1
ATOM 738 C CA . ARG A 1 95 ? 8.414 -0.045 14.445 1 79.31 95 ARG A CA 1
ATOM 739 C C . ARG A 1 95 ? 9.75 -0.361 15.117 1 79.31 95 ARG A C 1
ATOM 741 O O . ARG A 1 95 ? 10.461 0.546 15.555 1 79.31 95 ARG A O 1
ATOM 748 N N . GLY A 1 96 ? 9.969 -1.754 15.352 1 64.81 96 GLY A N 1
ATOM 749 C CA . GLY A 1 96 ? 11.219 -2.141 16 1 64.81 96 GLY A CA 1
ATOM 750 C C . GLY A 1 96 ? 12.422 -2.021 15.086 1 64.81 96 GLY A C 1
ATOM 751 O O . GLY A 1 96 ? 13.547 -2.33 15.484 1 64.81 96 GLY A O 1
ATOM 752 N N . TYR A 1 97 ? 12.078 -2.109 13.727 1 54.41 97 TYR A N 1
ATOM 753 C CA . TYR A 1 97 ? 13.266 -1.972 12.891 1 54.41 97 TYR A CA 1
ATOM 754 C C . TYR A 1 97 ? 14.133 -0.812 13.359 1 54.41 97 TYR A C 1
ATOM 756 O O . TYR A 1 97 ? 13.727 0.35 13.273 1 54.41 97 TYR A O 1
ATOM 764 N N . ARG A 1 98 ? 14.352 -0.837 14.523 1 45.53 98 ARG A N 1
ATOM 765 C CA . ARG A 1 98 ? 15.43 0.06 14.922 1 45.53 98 ARG A CA 1
ATOM 766 C C . ARG A 1 98 ? 16.516 0.125 13.844 1 45.53 98 ARG A C 1
ATOM 768 O O . ARG A 1 98 ? 16.688 -0.821 13.07 1 45.53 98 ARG A O 1
ATOM 775 N N . SER A 1 99 ? 16.969 1.252 13.211 1 40.12 99 SER A N 1
ATOM 776 C CA . SER A 1 99 ? 18.391 1.182 12.859 1 40.12 99 SER A CA 1
ATOM 777 C C . SER A 1 99 ? 19.109 0.097 13.656 1 40.12 99 SER A C 1
ATOM 779 O O . SER A 1 99 ? 18.719 -0.206 14.789 1 40.12 99 SER A O 1
ATOM 781 N N . GLY A 1 100 ? 19.734 -0.924 13.414 1 32.78 100 GLY A N 1
ATOM 782 C CA . GLY A 1 100 ? 20.812 -1.445 14.25 1 32.78 100 GLY A CA 1
ATOM 783 C C . GLY A 1 100 ? 21.109 -0.579 15.461 1 32.78 100 GLY A C 1
ATOM 784 O O . GLY A 1 100 ? 20.75 0.601 15.484 1 32.78 100 GLY A O 1
ATOM 785 N N . GLU A 1 101 ? 21.75 -1.133 16.703 1 31.05 101 GLU A N 1
ATOM 786 C CA . GLU A 1 101 ? 22.656 -0.913 17.812 1 31.05 101 GLU A CA 1
ATOM 787 C C . GLU A 1 101 ? 23.656 0.192 17.5 1 31.05 101 GLU A C 1
ATOM 789 O O . GLU A 1 101 ? 24.656 -0.042 16.797 1 31.05 101 GLU A O 1
ATOM 794 N N . VAL A 1 102 ? 23.625 1.276 16.984 1 29.45 102 VAL A N 1
ATOM 795 C CA . VAL A 1 102 ? 24.641 1.966 17.766 1 29.45 102 VAL A CA 1
ATOM 796 C C . VAL A 1 102 ? 24.266 1.938 19.25 1 29.45 102 VAL A C 1
ATOM 798 O O . VAL A 1 102 ? 23.281 2.551 19.656 1 29.45 102 VAL A O 1
ATOM 801 N N . GLY A 1 103 ? 23.984 0.777 19.984 1 24.86 103 GLY A N 1
ATOM 802 C CA . GLY A 1 103 ? 24.391 0.668 21.359 1 24.86 103 GLY A CA 1
ATOM 803 C C . GLY A 1 103 ? 25.391 1.731 21.781 1 24.86 103 GLY A C 1
ATOM 804 O O . GLY A 1 103 ? 26.469 1.852 21.172 1 24.86 103 GLY A O 1
ATOM 805 N N . ALA A 1 104 ? 25.109 2.857 22.266 1 25.83 104 ALA A N 1
ATOM 806 C CA . ALA A 1 104 ? 25.984 3.416 23.312 1 25.83 104 ALA A CA 1
ATOM 807 C C . ALA A 1 104 ? 26.422 2.338 24.297 1 25.83 104 ALA A C 1
ATOM 809 O O . ALA A 1 104 ? 25.625 1.843 25.078 1 25.83 104 ALA A O 1
ATOM 810 N N . ASP A 1 105 ? 26.938 1.07 23.969 1 18.89 105 ASP A N 1
ATOM 811 C CA . ASP A 1 105 ? 28.094 0.834 24.812 1 18.89 105 ASP A CA 1
ATOM 812 C C . ASP A 1 105 ? 29.188 1.877 24.547 1 18.89 105 ASP A C 1
ATOM 814 O O . ASP A 1 105 ? 29.375 2.311 23.406 1 18.89 105 ASP A O 1
ATOM 818 N N . MET B 1 1 ? -22.531 7.168 0.766 1 43.53 1 MET B N 1
ATOM 819 C CA . MET B 1 1 ? -22.438 5.891 0.059 1 43.53 1 MET B CA 1
ATOM 820 C C . MET B 1 1 ? -21.453 4.957 0.749 1 43.53 1 MET B C 1
ATOM 822 O O . MET B 1 1 ? -20.344 5.371 1.103 1 43.53 1 MET B O 1
ATOM 826 N N . LYS B 1 2 ? -21.922 3.957 1.363 1 51.28 2 LYS B N 1
ATOM 827 C CA . LYS B 1 2 ? -21.188 3.023 2.215 1 51.28 2 LYS B CA 1
ATOM 828 C C . LYS B 1 2 ? -19.953 2.465 1.495 1 51.28 2 LYS B C 1
ATOM 830 O O . LYS B 1 2 ? -20.062 2 0.357 1 51.28 2 LYS B O 1
ATOM 835 N N . ARG B 1 3 ? -18.719 2.98 1.771 1 66.19 3 ARG B N 1
ATOM 836 C CA . ARG B 1 3 ? -17.469 2.498 1.184 1 66.19 3 ARG B CA 1
ATOM 837 C C . ARG B 1 3 ? -17.406 0.976 1.217 1 66.19 3 ARG B C 1
ATOM 839 O O . ARG B 1 3 ? -17.672 0.36 2.254 1 66.19 3 ARG B O 1
ATOM 846 N N . VAL B 1 4 ? -17.734 0.294 0.002 1 82.06 4 VAL B N 1
ATOM 847 C CA . VAL B 1 4 ? -17.578 -1.153 -0.108 1 82.06 4 VAL B CA 1
ATOM 848 C C . VAL B 1 4 ? -16.156 -1.555 0.273 1 82.06 4 VAL B C 1
ATOM 850 O O . VAL B 1 4 ? -15.195 -0.97 -0.218 1 82.06 4 VAL B O 1
ATOM 853 N N . ARG B 1 5 ? -16.094 -2.404 1.256 1 88.94 5 ARG B N 1
ATOM 854 C CA . ARG B 1 5 ? -14.797 -2.895 1.72 1 88.94 5 ARG B CA 1
ATOM 855 C C . ARG B 1 5 ? -14.461 -4.238 1.082 1 88.94 5 ARG B C 1
ATOM 857 O O . ARG B 1 5 ? -15.227 -5.199 1.207 1 88.94 5 ARG B O 1
ATOM 864 N N . ARG B 1 6 ? -13.414 -4.184 0.294 1 92.38 6 ARG B N 1
ATOM 865 C CA . ARG B 1 6 ? -12.93 -5.395 -0.358 1 92.38 6 ARG B CA 1
ATOM 866 C C . ARG B 1 6 ? -11.805 -6.039 0.448 1 92.38 6 ARG B C 1
ATOM 868 O O . ARG B 1 6 ? -10.836 -5.371 0.821 1 92.38 6 ARG B O 1
ATOM 875 N N . THR B 1 7 ? -12.047 -7.367 0.687 1 95 7 THR B N 1
ATOM 876 C CA . THR B 1 7 ? -11.07 -8.078 1.503 1 95 7 THR B CA 1
ATOM 877 C C . THR B 1 7 ? -10.164 -8.945 0.631 1 95 7 THR B C 1
ATOM 879 O O . THR B 1 7 ? -10.281 -8.938 -0.596 1 95 7 THR B O 1
ATOM 882 N N . ARG B 1 8 ? -9.234 -9.602 1.348 1 93.44 8 ARG B N 1
ATOM 883 C CA . ARG B 1 8 ? -8.297 -10.516 0.694 1 93.44 8 ARG B CA 1
ATOM 884 C C . ARG B 1 8 ? -9.023 -11.469 -0.246 1 93.44 8 ARG B C 1
ATOM 886 O O . ARG B 1 8 ? -8.539 -11.758 -1.343 1 93.44 8 ARG B O 1
ATOM 893 N N . SER B 1 9 ? -10.086 -12.008 0.214 1 94.56 9 SER B N 1
ATOM 894 C CA . SER B 1 9 ? -10.852 -12.969 -0.58 1 94.56 9 SER B CA 1
ATOM 895 C C . SER B 1 9 ? -11.281 -12.359 -1.91 1 94.56 9 SER B C 1
ATOM 897 O O . SER B 1 9 ? -11.234 -13.023 -2.947 1 94.56 9 SER B O 1
ATOM 899 N N . PHE B 1 10 ? -11.766 -11.156 -1.839 1 94.38 10 PHE B N 1
ATOM 900 C CA . PHE B 1 10 ? -12.133 -10.453 -3.062 1 94.38 10 PHE B CA 1
ATOM 901 C C . PHE B 1 10 ? -10.938 -10.32 -3.992 1 94.38 10 PHE B C 1
ATOM 903 O O . PHE B 1 10 ? -11.039 -10.586 -5.191 1 94.38 10 PHE B O 1
ATOM 910 N N . VAL B 1 11 ? -9.859 -9.891 -3.432 1 95.62 11 VAL B N 1
ATOM 911 C CA . VAL B 1 11 ? -8.648 -9.672 -4.219 1 95.62 11 VAL B CA 1
ATOM 912 C C . VAL B 1 11 ? -8.227 -10.984 -4.883 1 95.62 11 VAL B C 1
ATOM 914 O O . VAL B 1 11 ? -7.973 -11.023 -6.086 1 95.62 11 VAL B O 1
ATOM 917 N N . VAL B 1 12 ? -8.266 -12.031 -4.102 1 96.44 12 VAL B N 1
ATOM 918 C CA . VAL B 1 12 ? -7.855 -13.336 -4.609 1 96.44 12 VAL B CA 1
ATOM 919 C C . VAL B 1 12 ? -8.805 -13.773 -5.723 1 96.44 12 VAL B C 1
ATOM 921 O O . VAL B 1 12 ? -8.359 -14.258 -6.77 1 96.44 12 VAL B O 1
ATOM 924 N N . ASP B 1 13 ? -10.047 -13.617 -5.531 1 96.19 13 ASP B N 1
ATOM 925 C CA . ASP B 1 13 ? -11.047 -14 -6.527 1 96.19 13 ASP B CA 1
ATOM 926 C C . ASP B 1 13 ? -10.867 -13.203 -7.816 1 96.19 13 ASP B C 1
ATOM 928 O O . ASP B 1 13 ? -10.93 -13.766 -8.914 1 96.19 13 ASP B O 1
ATOM 932 N N . ALA B 1 14 ? -10.688 -11.961 -7.676 1 95.69 14 ALA B N 1
ATOM 933 C CA . ALA B 1 14 ? -10.484 -11.102 -8.836 1 95.69 14 ALA B CA 1
ATOM 934 C C . ALA B 1 14 ? -9.219 -11.492 -9.594 1 95.69 14 ALA B C 1
ATOM 936 O O . ALA B 1 14 ? -9.195 -11.469 -10.828 1 95.69 14 ALA B O 1
ATOM 937 N N . LEU B 1 15 ? -8.211 -11.82 -8.859 1 95.69 15 LEU B N 1
ATOM 938 C CA . LEU B 1 15 ? -6.961 -12.234 -9.477 1 95.69 15 LEU B CA 1
ATOM 939 C C . LEU B 1 15 ? -7.141 -13.539 -10.25 1 95.69 15 LEU B C 1
ATOM 941 O O . LEU B 1 15 ? -6.578 -13.711 -11.328 1 95.69 15 LEU B O 1
ATOM 945 N N . CYS B 1 16 ? -7.871 -14.438 -9.664 1 95 16 CYS B N 1
ATOM 946 C CA . CYS B 1 16 ? -8.125 -15.719 -10.312 1 95 16 CYS B CA 1
ATOM 947 C C . CYS B 1 16 ? -8.797 -15.516 -11.664 1 95 16 CYS B C 1
ATOM 949 O O . CYS B 1 16 ? -8.57 -16.297 -12.594 1 95 16 CYS B O 1
ATOM 951 N N . ASP B 1 17 ? -9.578 -14.484 -11.766 1 93.56 17 ASP B N 1
ATOM 952 C CA . ASP B 1 17 ? -10.266 -14.172 -13.016 1 93.56 17 ASP B CA 1
ATOM 953 C C . ASP B 1 17 ? -9.297 -13.633 -14.062 1 93.56 17 ASP B C 1
ATOM 955 O O . ASP B 1 17 ? -9.555 -13.711 -15.266 1 93.56 17 ASP B O 1
ATOM 959 N N . GLU B 1 18 ? -8.195 -13.141 -13.602 1 92.19 18 GLU B N 1
ATOM 960 C CA . GLU B 1 18 ? -7.258 -12.477 -14.5 1 92.19 18 GLU B CA 1
ATOM 961 C C . GLU B 1 18 ? -6.113 -13.414 -14.883 1 92.19 18 GLU B C 1
ATOM 963 O O . GLU B 1 18 ? -5.473 -13.219 -15.922 1 92.19 18 GLU B O 1
ATOM 968 N N . VAL B 1 19 ? -5.891 -14.328 -13.984 1 91.31 19 VAL B N 1
ATOM 969 C CA . VAL B 1 19 ? -4.75 -15.203 -14.219 1 91.31 19 VAL B CA 1
ATOM 970 C C . VAL B 1 19 ? -5.227 -16.656 -14.336 1 91.31 19 VAL B C 1
ATOM 972 O O . VAL B 1 19 ? -6.273 -17.016 -13.789 1 91.31 19 VAL B O 1
ATOM 975 N N . ASP B 1 20 ? -4.559 -17.453 -15.07 1 90.88 20 ASP B N 1
ATOM 976 C CA . ASP B 1 20 ? -4.891 -18.859 -15.242 1 90.88 20 ASP B CA 1
ATOM 977 C C . ASP B 1 20 ? -4.188 -19.719 -14.195 1 90.88 20 ASP B C 1
ATOM 979 O O . ASP B 1 20 ? -3.367 -20.578 -14.539 1 90.88 20 ASP B O 1
ATOM 983 N N . LEU B 1 21 ? -4.441 -19.531 -12.953 1 93.44 21 LEU B N 1
ATOM 984 C CA . LEU B 1 21 ? -3.885 -20.266 -11.828 1 93.44 21 LEU B CA 1
ATOM 985 C C . LEU B 1 21 ? -4.984 -20.672 -10.852 1 93.44 21 LEU B C 1
ATOM 987 O O . LEU B 1 21 ? -6.07 -20.094 -10.852 1 93.44 21 LEU B O 1
ATOM 991 N N . SER B 1 22 ? -4.668 -21.656 -10.102 1 94.31 22 SER B N 1
ATOM 992 C CA . SER B 1 22 ? -5.617 -22.094 -9.078 1 94.31 22 SER B CA 1
ATOM 993 C C . SER B 1 22 ? -5.754 -21.047 -7.977 1 94.31 22 SER B C 1
ATOM 995 O O . SER B 1 22 ? -4.832 -20.266 -7.742 1 94.31 22 SER B O 1
ATOM 997 N N . ARG B 1 23 ? -6.859 -21.047 -7.359 1 95.31 23 ARG B N 1
ATOM 998 C CA . ARG B 1 23 ? -7.113 -20.125 -6.258 1 95.31 23 ARG B CA 1
ATOM 999 C C . ARG B 1 23 ? -6.074 -20.281 -5.152 1 95.31 23 ARG B C 1
ATOM 1001 O O . ARG B 1 23 ? -5.656 -19.297 -4.535 1 95.31 23 ARG B O 1
ATOM 1008 N N . ARG B 1 24 ? -5.723 -21.453 -4.938 1 94.94 24 ARG B N 1
ATOM 1009 C CA . ARG B 1 24 ? -4.734 -21.734 -3.906 1 94.94 24 ARG B CA 1
ATOM 1010 C C . ARG B 1 24 ? -3.396 -21.078 -4.23 1 94.94 24 ARG B C 1
ATOM 1012 O O . ARG B 1 24 ? -2.77 -20.469 -3.359 1 94.94 24 ARG B O 1
ATOM 1019 N N . HIS B 1 25 ? -3.006 -21.219 -5.438 1 94.88 25 HIS B N 1
ATOM 1020 C CA . HIS B 1 25 ? -1.744 -20.625 -5.863 1 94.88 25 HIS B CA 1
ATOM 1021 C C . HIS B 1 25 ? -1.798 -19.109 -5.797 1 94.88 25 HIS B C 1
ATOM 1023 O O . HIS B 1 25 ? -0.856 -18.469 -5.32 1 94.88 25 HIS B O 1
ATOM 1029 N N . VAL B 1 26 ? -2.887 -18.578 -6.23 1 95.81 26 VAL B N 1
ATOM 1030 C CA . VAL B 1 26 ? -3.061 -17.125 -6.219 1 95.81 26 VAL B CA 1
ATOM 1031 C C . VAL B 1 26 ? -3.018 -16.609 -4.781 1 95.81 26 VAL B C 1
ATOM 1033 O O . VAL B 1 26 ? -2.33 -15.625 -4.488 1 95.81 26 VAL B O 1
ATOM 1036 N N . ALA B 1 27 ? -3.705 -17.281 -3.918 1 95.75 27 ALA B N 1
ATOM 1037 C CA . ALA B 1 27 ? -3.732 -16.891 -2.512 1 95.75 27 ALA B CA 1
ATOM 1038 C C . ALA B 1 27 ? -2.332 -16.922 -1.905 1 95.75 27 ALA B C 1
ATOM 1040 O O . ALA B 1 27 ? -1.957 -16.016 -1.151 1 95.75 27 ALA B O 1
ATOM 1041 N N . ARG B 1 28 ? -1.65 -17.891 -2.24 1 95.12 28 ARG B N 1
ATOM 1042 C CA . ARG B 1 28 ? -0.293 -18.016 -1.722 1 95.12 28 ARG B CA 1
ATOM 1043 C C . ARG B 1 28 ? 0.595 -16.875 -2.207 1 95.12 28 ARG B C 1
ATOM 1045 O O . ARG B 1 28 ? 1.441 -16.391 -1.46 1 95.12 28 ARG B O 1
ATOM 1052 N N . VAL B 1 29 ? 0.471 -16.562 -3.451 1 95.62 29 VAL B N 1
ATOM 1053 C CA . VAL B 1 29 ? 1.27 -15.469 -4.008 1 95.62 29 VAL B CA 1
ATOM 1054 C C . VAL B 1 29 ? 0.938 -14.164 -3.287 1 95.62 29 VAL B C 1
ATOM 1056 O O . VAL B 1 29 ? 1.837 -13.398 -2.928 1 95.62 29 VAL B O 1
ATOM 1059 N N . VAL B 1 30 ? -0.313 -13.891 -3.041 1 95.5 30 VAL B N 1
ATOM 1060 C CA . VAL B 1 30 ? -0.748 -12.68 -2.361 1 95.5 30 VAL B CA 1
ATOM 1061 C C . VAL B 1 30 ? -0.191 -12.656 -0.939 1 95.5 30 VAL B C 1
ATOM 1063 O O . VAL B 1 30 ? 0.358 -11.641 -0.498 1 95.5 30 VAL B O 1
ATOM 1066 N N . ASP B 1 31 ? -0.31 -13.75 -0.271 1 95.5 31 ASP B N 1
ATOM 1067 C CA . ASP B 1 31 ? 0.218 -13.844 1.087 1 95.5 31 ASP B CA 1
ATOM 1068 C C . ASP B 1 31 ? 1.73 -13.625 1.103 1 95.5 31 ASP B C 1
ATOM 1070 O O . ASP B 1 31 ? 2.256 -12.938 1.978 1 95.5 31 ASP B O 1
ATOM 1074 N N . SER B 1 32 ? 2.377 -14.281 0.191 1 96.25 32 SER B N 1
ATOM 1075 C CA . SER B 1 32 ? 3.824 -14.141 0.089 1 96.25 32 SER B CA 1
ATOM 1076 C C . SER B 1 32 ? 4.219 -12.703 -0.251 1 96.25 32 SER B C 1
ATOM 1078 O O . SER B 1 32 ? 5.25 -12.211 0.21 1 96.25 32 SER B O 1
ATOM 1080 N N . PHE B 1 33 ? 3.445 -12.062 -1.142 1 95.62 33 PHE B N 1
ATOM 1081 C CA . PHE B 1 33 ? 3.688 -10.664 -1.479 1 95.62 33 PHE B CA 1
ATOM 1082 C C . PHE B 1 33 ? 3.727 -9.805 -0.223 1 95.62 33 PHE B C 1
ATOM 1084 O O . PHE B 1 33 ? 4.664 -9.031 -0.023 1 95.62 33 PHE B O 1
ATOM 1091 N N . VAL B 1 34 ? 2.748 -9.992 0.639 1 95.38 34 VAL B N 1
ATOM 1092 C CA . VAL B 1 34 ? 2.654 -9.25 1.892 1 95.38 34 VAL B CA 1
ATOM 1093 C C . VAL B 1 34 ? 3.9 -9.5 2.736 1 95.38 34 VAL B C 1
ATOM 1095 O O . VAL B 1 34 ? 4.512 -8.562 3.25 1 95.38 34 VAL B O 1
ATOM 1098 N N . SER B 1 35 ? 4.281 -10.719 2.816 1 94.81 35 SER B N 1
ATOM 1099 C CA . SER B 1 35 ? 5.434 -11.102 3.627 1 94.81 35 SER B CA 1
ATOM 1100 C C . SER B 1 35 ? 6.723 -10.5 3.072 1 94.81 35 SER B C 1
ATOM 1102 O O . SER B 1 35 ? 7.547 -9.984 3.826 1 94.81 35 SER B O 1
ATOM 1104 N N . VAL B 1 36 ? 6.914 -10.57 1.785 1 95.81 36 VAL B N 1
ATOM 1105 C CA . VAL B 1 36 ? 8.125 -10.094 1.121 1 95.81 36 VAL B CA 1
ATOM 1106 C C . VAL B 1 36 ? 8.258 -8.586 1.298 1 95.81 36 VAL B C 1
ATOM 1108 O O . VAL B 1 36 ? 9.328 -8.086 1.637 1 95.81 36 VAL B O 1
ATOM 1111 N N . VAL B 1 37 ? 7.199 -7.836 1.111 1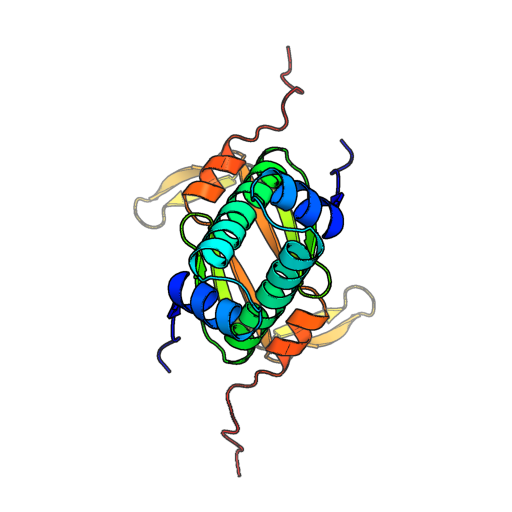 95.62 37 VAL B N 1
ATOM 1112 C CA . VAL B 1 37 ? 7.227 -6.383 1.24 1 95.62 37 VAL B CA 1
ATOM 1113 C C . VAL B 1 37 ? 7.473 -6 2.697 1 95.62 37 VAL B C 1
ATOM 1115 O O . VAL B 1 37 ? 8.273 -5.105 2.982 1 95.62 37 VAL B O 1
ATOM 1118 N N . THR B 1 38 ? 6.777 -6.719 3.57 1 94.38 38 THR B N 1
ATOM 1119 C CA . THR B 1 38 ? 6.961 -6.461 4.996 1 94.38 38 THR B CA 1
ATOM 1120 C C . THR B 1 38 ? 8.422 -6.656 5.395 1 94.38 38 THR B C 1
ATOM 1122 O O . THR B 1 38 ? 9 -5.812 6.086 1 94.38 38 THR B O 1
ATOM 1125 N N . ALA B 1 39 ? 9.031 -7.727 4.949 1 93.31 39 ALA B N 1
ATOM 1126 C CA . ALA B 1 39 ? 10.422 -8.031 5.266 1 93.31 39 ALA B CA 1
ATOM 1127 C C . ALA B 1 39 ? 11.359 -6.949 4.73 1 93.31 39 ALA B C 1
ATOM 1129 O O . ALA B 1 39 ? 12.305 -6.551 5.41 1 93.31 39 ALA B O 1
ATOM 1130 N N . ALA B 1 40 ? 11.125 -6.531 3.555 1 93.56 40 ALA B N 1
ATOM 1131 C CA . ALA B 1 40 ? 11.945 -5.484 2.951 1 93.56 40 ALA B CA 1
ATOM 1132 C C . ALA B 1 40 ? 11.859 -4.188 3.752 1 93.56 40 ALA B C 1
ATOM 1134 O O . ALA B 1 40 ? 12.875 -3.547 4.02 1 93.56 40 ALA B O 1
ATOM 1135 N N . LEU B 1 41 ? 10.703 -3.814 4.184 1 92.94 41 LEU B N 1
ATOM 1136 C CA . LEU B 1 41 ? 10.484 -2.588 4.941 1 92.94 41 LEU B CA 1
ATOM 1137 C C . LEU B 1 41 ? 11.109 -2.688 6.332 1 92.94 41 LEU B C 1
ATOM 1139 O O . LEU B 1 41 ? 11.625 -1.699 6.859 1 92.94 41 LEU B O 1
ATOM 1143 N N . GLU B 1 42 ? 11.031 -3.84 6.836 1 90.19 42 GLU B N 1
ATOM 1144 C CA . GLU B 1 42 ? 11.648 -4.086 8.133 1 90.19 42 GLU B CA 1
ATOM 1145 C C . GLU B 1 42 ? 13.156 -3.838 8.086 1 90.19 42 GLU B C 1
ATOM 1147 O O . GLU B 1 42 ? 13.758 -3.447 9.086 1 90.19 42 GLU B O 1
ATOM 1152 N N . ARG B 1 43 ? 13.688 -4.078 6.914 1 89.25 43 ARG B N 1
ATOM 1153 C CA . ARG B 1 43 ? 15.117 -3.887 6.719 1 89.25 43 ARG B CA 1
ATOM 1154 C C . ARG B 1 43 ? 15.43 -2.447 6.324 1 89.25 43 ARG B C 1
ATOM 1156 O O . ARG B 1 43 ? 16.578 -2.115 6.02 1 89.25 43 ARG B O 1
ATOM 1163 N N . GLY B 1 44 ? 14.391 -1.657 6.234 1 88.12 44 GLY B N 1
ATOM 1164 C CA . GLY B 1 44 ? 14.586 -0.256 5.895 1 88.12 44 GLY B CA 1
ATOM 1165 C C . GLY B 1 44 ? 14.711 -0.015 4.402 1 88.12 44 GLY B C 1
ATOM 1166 O O . GLY B 1 44 ? 15.203 1.033 3.979 1 88.12 44 GLY B O 1
ATOM 1167 N N . GLU B 1 45 ? 14.352 -1.013 3.643 1 91.12 45 GLU B N 1
ATOM 1168 C CA . GLU B 1 45 ? 14.43 -0.894 2.189 1 91.12 45 GLU B CA 1
ATOM 1169 C C . GLU B 1 45 ? 13.156 -0.282 1.616 1 91.12 45 GLU B C 1
ATOM 1171 O O . GLU B 1 45 ? 12.117 -0.249 2.285 1 91.12 45 GLU B O 1
ATOM 1176 N N . THR B 1 46 ? 13.32 0.232 0.401 1 95.12 46 THR B N 1
ATOM 1177 C CA . THR B 1 46 ? 12.18 0.766 -0.344 1 95.12 46 THR B CA 1
ATOM 1178 C C . THR B 1 46 ? 11.734 -0.215 -1.423 1 95.12 46 THR B C 1
ATOM 1180 O O . THR B 1 46 ? 12.562 -0.836 -2.088 1 95.12 46 THR B O 1
ATOM 1183 N N . VAL B 1 47 ? 10.43 -0.35 -1.512 1 96.62 47 VAL B N 1
ATOM 1184 C CA . VAL B 1 47 ? 9.875 -1.229 -2.535 1 96.62 47 VAL B CA 1
ATOM 1185 C C . VAL B 1 47 ? 9.078 -0.407 -3.547 1 96.62 47 VAL B C 1
ATOM 1187 O O . VAL B 1 47 ? 8.102 0.249 -3.189 1 96.62 47 VAL B O 1
ATOM 1190 N N . GLU B 1 48 ? 9.523 -0.486 -4.762 1 97.06 48 GLU B N 1
ATOM 1191 C CA . GLU B 1 48 ? 8.867 0.285 -5.816 1 97.06 48 GLU B CA 1
ATOM 1192 C C . GLU B 1 48 ? 8.172 -0.63 -6.816 1 97.06 48 GLU B C 1
ATOM 1194 O O . GLU B 1 48 ? 8.805 -1.49 -7.43 1 97.06 48 GLU B O 1
ATOM 1199 N N . LEU B 1 49 ? 6.859 -0.515 -6.938 1 95.75 49 LEU B N 1
ATOM 1200 C CA . LEU B 1 49 ? 6.07 -1.176 -7.969 1 95.75 49 LEU B CA 1
ATOM 1201 C C . LEU B 1 49 ? 5.621 -0.179 -9.031 1 95.75 49 LEU B C 1
ATOM 1203 O O . LEU B 1 49 ? 4.836 0.727 -8.75 1 95.75 49 LEU B O 1
ATOM 1207 N N . ARG B 1 50 ? 6.031 -0.466 -10.133 1 91.38 50 ARG B N 1
ATOM 1208 C CA . ARG B 1 50 ? 5.73 0.442 -11.242 1 91.38 50 ARG B CA 1
ATOM 1209 C C . ARG B 1 50 ? 4.227 0.608 -11.422 1 91.38 50 ARG B C 1
ATOM 1211 O O . ARG B 1 50 ? 3.473 -0.362 -11.312 1 91.38 50 ARG B O 1
ATOM 1218 N N . ASP B 1 51 ? 3.828 1.906 -11.742 1 90.81 51 ASP B N 1
ATOM 1219 C CA . ASP B 1 51 ? 2.449 2.285 -12.039 1 90.81 51 ASP B CA 1
ATOM 1220 C C . ASP B 1 51 ? 1.569 2.154 -10.797 1 90.81 51 ASP B C 1
ATOM 1222 O O . ASP B 1 51 ? 0.352 2.332 -10.867 1 90.81 51 ASP B O 1
ATOM 1226 N N . PHE B 1 52 ? 2.105 1.792 -9.719 1 95.56 52 PHE B N 1
ATOM 1227 C CA . PHE B 1 52 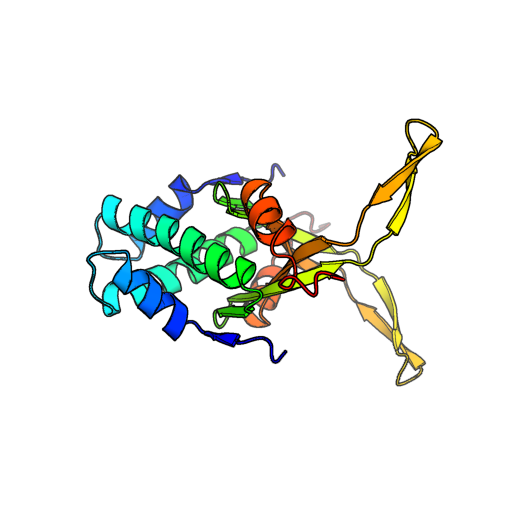? 1.342 1.63 -8.484 1 95.56 52 PHE B CA 1
ATOM 1228 C C . PHE B 1 52 ? 1.826 2.602 -7.414 1 95.56 52 PHE B C 1
ATOM 1230 O O . PHE B 1 52 ? 1.095 3.514 -7.02 1 95.56 52 PHE B O 1
ATOM 1237 N N . GLY B 1 53 ? 3.104 2.406 -7.086 1 96.69 53 GLY B N 1
ATOM 1238 C CA . GLY B 1 53 ? 3.643 3.307 -6.082 1 96.69 53 GLY B CA 1
ATOM 1239 C C . GLY B 1 53 ? 4.863 2.75 -5.375 1 96.69 53 GLY B C 1
ATOM 1240 O O . GLY B 1 53 ? 5.426 1.74 -5.801 1 96.69 53 GLY B O 1
ATOM 1241 N N . VAL B 1 54 ? 5.215 3.494 -4.309 1 97.19 54 VAL B N 1
ATOM 1242 C CA . VAL B 1 54 ? 6.422 3.17 -3.557 1 97.19 54 VAL B CA 1
ATOM 1243 C C . VAL B 1 54 ? 6.078 2.986 -2.082 1 97.19 54 VAL B C 1
ATOM 1245 O O . VAL B 1 54 ? 5.391 3.82 -1.489 1 97.19 54 VAL B O 1
ATOM 1248 N N . PHE B 1 55 ? 6.516 1.871 -1.539 1 96.56 55 PHE B N 1
ATOM 1249 C CA . PHE B 1 55 ? 6.5 1.663 -0.096 1 96.56 55 PHE B CA 1
ATOM 1250 C C . PHE B 1 55 ? 7.855 2.002 0.514 1 96.56 55 PHE B C 1
ATOM 1252 O O . PHE B 1 55 ? 8.891 1.582 0.002 1 96.56 55 PHE B O 1
ATOM 1259 N N . GLU B 1 56 ? 7.793 2.715 1.604 1 95.19 56 GLU B N 1
ATOM 1260 C CA . GLU B 1 56 ? 9.055 3.049 2.264 1 95.19 56 GLU B CA 1
ATOM 1261 C C . GLU B 1 56 ? 8.875 3.154 3.775 1 95.19 56 GLU B C 1
ATOM 1263 O O . GLU B 1 56 ? 7.758 3.363 4.262 1 95.19 56 GLU B O 1
ATOM 1268 N N . SER B 1 57 ? 10.023 2.939 4.465 1 91.81 57 SER B N 1
ATOM 1269 C CA . SER B 1 57 ? 10.07 3.162 5.906 1 91.81 57 SER B CA 1
ATOM 1270 C C . SER B 1 57 ? 10.617 4.547 6.234 1 91.81 57 SER B C 1
ATOM 1272 O O . SER B 1 57 ? 11.641 4.965 5.68 1 91.81 57 SER B O 1
ATOM 1274 N N . ARG B 1 58 ? 9.852 5.227 7.043 1 90.44 58 ARG B N 1
ATOM 1275 C CA . ARG B 1 58 ? 10.258 6.574 7.426 1 90.44 58 ARG B CA 1
ATOM 1276 C C . ARG B 1 58 ? 10.383 6.699 8.938 1 90.44 58 ARG B C 1
ATOM 1278 O O . ARG B 1 58 ? 9.578 6.133 9.68 1 90.44 58 ARG B O 1
ATOM 1285 N N . VAL B 1 59 ? 11.383 7.465 9.305 1 88.19 59 VAL B N 1
ATOM 1286 C CA . VAL B 1 59 ? 11.57 7.699 10.734 1 88.19 59 VAL B CA 1
ATOM 1287 C C . VAL B 1 59 ? 10.734 8.898 11.172 1 88.19 59 VAL B C 1
ATOM 1289 O O . VAL B 1 59 ? 10.797 9.969 10.562 1 88.19 59 VAL B O 1
ATOM 1292 N N . ARG B 1 60 ? 9.914 8.578 12.102 1 87.19 60 ARG B N 1
ATOM 1293 C CA . ARG B 1 60 ? 9.172 9.656 12.75 1 87.19 60 ARG B CA 1
ATOM 1294 C C . ARG B 1 60 ? 9.844 10.086 14.047 1 87.19 60 ARG B C 1
ATOM 1296 O O . ARG B 1 60 ? 10.094 9.258 14.93 1 87.19 60 ARG B O 1
ATOM 1303 N N . LYS B 1 61 ? 10.133 11.344 14.047 1 89.75 61 LYS B N 1
ATOM 1304 C CA . LYS B 1 61 ? 10.836 11.875 15.211 1 89.75 61 LYS B CA 1
ATOM 1305 C C . LYS B 1 61 ? 9.938 11.852 16.453 1 89.75 61 LYS B C 1
ATOM 1307 O O . LYS B 1 61 ? 8.711 11.93 16.344 1 89.75 61 LYS B O 1
ATOM 1312 N N . ALA B 1 62 ? 10.688 11.719 17.562 1 89.25 62 ALA B N 1
ATOM 1313 C CA . ALA B 1 62 ? 9.961 11.727 18.828 1 89.25 62 ALA B CA 1
ATOM 1314 C C . ALA B 1 62 ? 9.148 13.008 19 1 89.25 62 ALA B C 1
ATOM 1316 O O . ALA B 1 62 ? 9.578 14.078 18.547 1 89.25 62 ALA B O 1
ATOM 1317 N N . SER B 1 63 ? 7.969 12.781 19.469 1 87.81 63 SER B N 1
ATOM 1318 C CA . SER B 1 63 ? 7.098 13.93 19.672 1 87.81 63 SER B CA 1
ATOM 1319 C C . SER B 1 63 ? 6.406 13.852 21.031 1 87.81 63 SER B C 1
ATOM 1321 O O . SER B 1 63 ? 6.211 12.766 21.578 1 87.81 63 SER B O 1
ATOM 1323 N N . VAL B 1 64 ? 6.266 15.094 21.562 1 86.62 64 VAL B N 1
ATOM 1324 C CA . VAL B 1 64 ? 5.59 15.164 22.859 1 86.62 64 VAL B CA 1
ATOM 1325 C C . VAL B 1 64 ? 4.289 15.953 22.719 1 86.62 64 VAL B C 1
ATOM 1327 O O . VAL B 1 64 ? 4.262 17.016 22.094 1 86.62 64 VAL B O 1
ATOM 1330 N N . GLY B 1 65 ? 3.195 15.203 22.984 1 83.62 65 GLY B N 1
ATOM 1331 C CA . GLY B 1 65 ? 1.924 15.906 22.953 1 83.62 65 GLY B CA 1
ATOM 1332 C C . GLY B 1 65 ? 1.105 15.711 24.219 1 83.62 65 GLY B C 1
ATOM 1333 O O . GLY B 1 65 ? 1.535 15.023 25.141 1 83.62 65 GLY B O 1
ATOM 1334 N N . LYS B 1 66 ? -0.036 16.562 24.328 1 85.88 66 LYS B N 1
ATOM 1335 C CA . LYS B 1 66 ? -0.954 16.484 25.469 1 85.88 66 LYS B CA 1
ATOM 1336 C C . LYS B 1 66 ? -2.211 15.695 25.094 1 85.88 66 LYS B C 1
ATOM 1338 O O . LYS B 1 66 ? -2.785 15.891 24.031 1 85.88 66 LYS B O 1
ATOM 1343 N N . SER B 1 67 ? -2.385 14.633 25.938 1 82.19 67 SER B N 1
ATOM 1344 C CA . SER B 1 67 ? -3.615 13.883 25.719 1 82.19 67 SER B CA 1
ATOM 1345 C C . SER B 1 67 ? -4.844 14.766 25.906 1 82.19 67 SER B C 1
ATOM 1347 O O . SER B 1 67 ? -4.996 15.398 26.953 1 82.19 67 SER B O 1
ATOM 1349 N N . ILE B 1 68 ? -5.594 14.922 24.844 1 79.69 68 ILE B N 1
ATOM 1350 C CA . ILE B 1 68 ? -6.805 15.727 24.938 1 79.69 68 ILE B CA 1
ATOM 1351 C C . ILE B 1 68 ? -7.766 15.117 25.953 1 79.69 68 ILE B C 1
ATOM 1353 O O . ILE B 1 68 ? -8.516 15.836 26.609 1 79.69 68 ILE B O 1
ATOM 1357 N N . LYS B 1 69 ? -7.672 13.781 26.078 1 85.88 69 LYS B N 1
ATOM 1358 C CA . LYS B 1 69 ? -8.609 13.062 26.938 1 85.88 69 LYS B CA 1
ATOM 1359 C C . LYS B 1 69 ? -8.234 13.219 28.406 1 85.88 69 LYS B C 1
ATOM 1361 O O . LYS B 1 69 ? -9.094 13.469 29.25 1 85.88 69 LYS B O 1
ATOM 1366 N N . THR B 1 70 ? -6.992 13.117 28.844 1 87.69 70 THR B N 1
ATOM 1367 C CA . THR B 1 70 ? -6.605 13.039 30.25 1 87.69 70 THR B CA 1
ATOM 1368 C C . THR B 1 70 ? -5.781 14.258 30.656 1 87.69 70 THR B C 1
ATOM 1370 O O . THR B 1 70 ? -5.605 14.523 31.844 1 87.69 70 THR B O 1
ATOM 1373 N N . GLY B 1 71 ? -5.359 14.945 29.672 1 85.12 71 GLY B N 1
ATOM 1374 C CA . GLY B 1 71 ? -4.48 16.062 29.938 1 85.12 71 GLY B CA 1
ATOM 1375 C C . GLY B 1 71 ? -3.047 15.656 30.219 1 85.12 71 GLY B C 1
ATOM 1376 O O . GLY B 1 71 ? -2.191 16.5 30.484 1 85.12 71 GLY B O 1
ATOM 1377 N N . GLU B 1 72 ? -2.848 14.312 30.25 1 87.25 72 GLU B N 1
ATOM 1378 C CA . GLU B 1 72 ? -1.507 13.805 30.531 1 87.25 72 GLU B CA 1
ATOM 1379 C C . GLU B 1 72 ? -0.606 13.93 29.312 1 87.25 72 GLU B C 1
ATOM 1381 O O . GLU B 1 72 ? -1.086 13.898 28.172 1 87.25 72 GLU B O 1
ATOM 1386 N N . VAL B 1 73 ? 0.664 14.195 29.688 1 87.94 73 VAL B N 1
ATOM 1387 C CA . VAL B 1 73 ? 1.676 14.305 28.641 1 87.94 73 VAL B CA 1
ATOM 1388 C C . VAL B 1 73 ? 1.943 12.93 28.031 1 87.94 73 VAL B C 1
ATOM 1390 O O . VAL B 1 73 ? 2.166 11.961 28.766 1 87.94 73 VAL B O 1
ATOM 1393 N N . VAL B 1 74 ? 1.623 12.812 26.75 1 86 74 VAL B N 1
ATOM 1394 C CA . VAL B 1 74 ? 1.925 11.586 26.016 1 86 74 VAL B CA 1
ATOM 1395 C C . VAL B 1 74 ? 3.148 11.805 25.125 1 86 74 VAL B C 1
ATOM 1397 O O . VAL B 1 74 ? 3.213 12.781 24.375 1 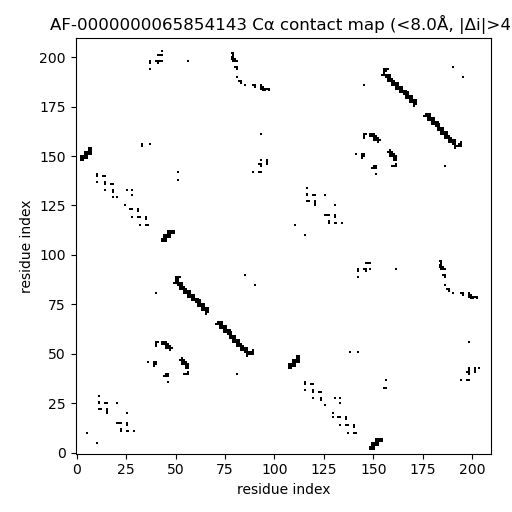86 74 VAL B O 1
ATOM 1400 N N . SER B 1 75 ? 4.219 10.938 25.453 1 86 75 SER B N 1
ATOM 1401 C CA . SER B 1 75 ? 5.426 10.984 24.641 1 86 75 SER B CA 1
ATOM 1402 C C . SER B 1 75 ? 5.465 9.828 23.641 1 86 75 SER B C 1
ATOM 1404 O O . SER B 1 75 ? 5.27 8.672 24.016 1 86 75 SER 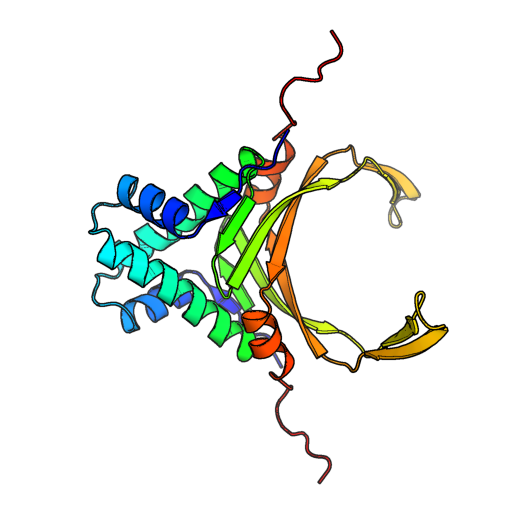B O 1
ATOM 1406 N N . ILE B 1 76 ? 5.578 10.156 22.406 1 81.06 76 ILE B N 1
ATOM 1407 C CA . ILE B 1 76 ? 5.777 9.156 21.359 1 81.06 76 ILE B CA 1
ATOM 1408 C C . ILE B 1 76 ? 7.25 9.109 20.969 1 81.06 76 ILE B C 1
ATOM 1410 O O . ILE B 1 76 ? 7.793 10.086 20.453 1 81.06 76 ILE B O 1
ATOM 1414 N N . PRO B 1 77 ? 7.82 8.023 21.391 1 86.12 77 PRO B N 1
ATOM 1415 C CA . PRO B 1 77 ? 9.234 7.93 21.016 1 86.12 77 PRO B CA 1
ATOM 1416 C C . PRO B 1 77 ? 9.453 7.867 19.5 1 86.12 77 PRO B C 1
ATOM 1418 O O . PRO B 1 77 ? 8.523 7.566 18.766 1 86.12 77 PRO B O 1
ATOM 1421 N N . SER B 1 78 ? 10.641 8.234 19.203 1 88.31 78 SER B N 1
ATOM 1422 C CA . SER B 1 78 ? 10.992 8.078 17.797 1 88.31 78 SER B CA 1
ATOM 1423 C C . SER B 1 78 ? 10.75 6.648 17.328 1 88.31 78 SER B C 1
ATOM 1425 O O . SER B 1 78 ? 11.039 5.691 18.047 1 88.31 78 SER B O 1
ATOM 1427 N N . HIS B 1 79 ? 10.094 6.531 16.188 1 87.19 79 HIS B N 1
ATOM 1428 C CA . HIS B 1 79 ? 9.805 5.211 15.641 1 87.19 79 HIS B CA 1
ATOM 1429 C C . HIS B 1 79 ? 9.734 5.25 14.117 1 87.19 79 HIS B C 1
ATOM 1431 O O . HIS B 1 79 ? 9.727 6.328 13.516 1 87.19 79 HIS B O 1
ATOM 1437 N N . CYS B 1 80 ? 9.797 4.113 13.578 1 89.44 80 CYS B N 1
ATOM 1438 C CA . CYS B 1 80 ? 9.688 4 12.133 1 89.44 80 CYS B CA 1
ATOM 1439 C C . CYS B 1 80 ? 8.25 3.717 11.711 1 89.44 80 CYS B C 1
ATOM 1441 O O . CYS B 1 80 ? 7.547 2.955 12.375 1 89.44 80 CYS B O 1
ATOM 1443 N N . VAL B 1 81 ? 7.891 4.395 10.656 1 91.31 81 VAL B N 1
ATOM 1444 C CA . VAL B 1 81 ? 6.551 4.172 10.125 1 91.31 81 VAL B CA 1
ATOM 1445 C C . VAL B 1 81 ? 6.641 3.729 8.664 1 91.31 81 VAL B C 1
ATOM 1447 O O . VAL B 1 81 ? 7.652 3.969 7.996 1 91.31 81 VAL B O 1
ATOM 1450 N N . VAL B 1 82 ? 5.539 3.109 8.211 1 94.56 82 VAL B N 1
ATOM 1451 C CA . VAL B 1 82 ? 5.426 2.711 6.816 1 94.56 82 VAL B CA 1
ATOM 1452 C C . VAL B 1 82 ? 4.652 3.771 6.035 1 94.56 82 VAL B C 1
ATOM 1454 O O . VAL B 1 82 ? 3.568 4.188 6.449 1 94.56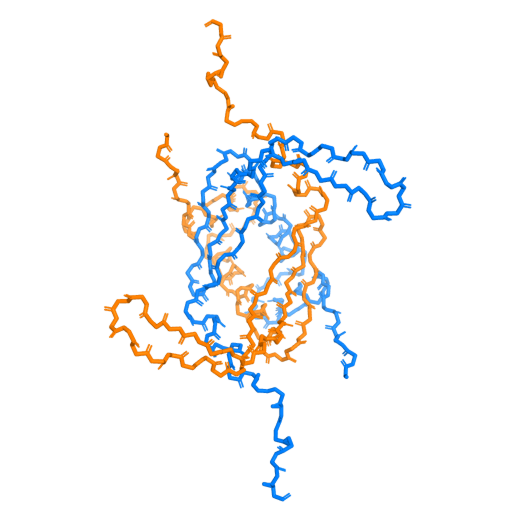 82 VAL B O 1
ATOM 1457 N N . VAL B 1 83 ? 5.23 4.203 4.941 1 95 83 VAL B N 1
ATOM 1458 C CA . VAL B 1 83 ? 4.59 5.191 4.086 1 95 83 VAL B CA 1
ATOM 1459 C C . VAL B 1 83 ? 4.418 4.625 2.678 1 95 83 VAL B C 1
ATOM 1461 O O . VAL B 1 83 ? 5.32 3.967 2.152 1 95 83 VAL B O 1
ATOM 1464 N N . PHE B 1 84 ? 3.27 4.914 2.078 1 97.12 84 PHE B N 1
ATOM 1465 C CA . PHE B 1 84 ? 3.008 4.586 0.681 1 97.12 84 PHE B CA 1
ATOM 1466 C C . PHE B 1 84 ? 2.879 5.852 -0.158 1 97.12 84 PHE B C 1
ATOM 1468 O O . PHE B 1 84 ? 2.111 6.754 0.184 1 97.12 84 PHE B O 1
ATOM 1475 N N . ARG B 1 85 ? 3.615 5.848 -1.231 1 96.5 85 ARG B N 1
ATOM 1476 C CA . ARG B 1 85 ? 3.545 6.938 -2.197 1 96.5 85 ARG B CA 1
ATOM 1477 C C . ARG B 1 85 ? 2.971 6.457 -3.525 1 96.5 85 ARG B C 1
ATOM 1479 O O . ARG B 1 85 ? 3.672 5.832 -4.32 1 96.5 85 ARG B O 1
ATOM 1486 N N . PRO B 1 86 ? 1.742 6.863 -3.842 1 96.25 86 PRO B N 1
ATOM 1487 C CA . PRO B 1 86 ? 1.138 6.41 -5.098 1 96.25 86 PRO B CA 1
ATOM 1488 C C . PRO B 1 86 ? 1.852 6.961 -6.328 1 96.25 86 PRO B C 1
ATOM 1490 O O . PRO B 1 86 ? 2.342 8.094 -6.305 1 96.25 86 PRO B O 1
ATOM 1493 N N . SER B 1 87 ? 1.831 6.156 -7.383 1 95.44 87 SER B N 1
ATOM 1494 C CA . SER B 1 87 ? 2.414 6.59 -8.648 1 95.44 87 SER B CA 1
ATOM 1495 C C . SER B 1 87 ? 1.515 7.602 -9.352 1 95.44 87 SER B C 1
ATOM 1497 O O . SER B 1 87 ? 0.355 7.781 -8.977 1 95.44 87 SER B O 1
ATOM 1499 N N . LYS B 1 88 ? 2.086 8.234 -10.352 1 92.62 88 LYS B N 1
ATOM 1500 C CA . LYS B 1 88 ? 1.31 9.18 -11.148 1 92.62 88 LYS B CA 1
ATOM 1501 C C . LYS B 1 88 ? 0.108 8.492 -11.797 1 92.62 88 LYS B C 1
ATOM 1503 O O . LYS B 1 88 ? -0.979 9.07 -11.859 1 92.62 88 LYS B O 1
ATOM 1508 N N . ARG B 1 89 ? 0.352 7.344 -12.25 1 91.56 89 ARG B N 1
ATOM 1509 C CA . ARG B 1 89 ? -0.708 6.578 -12.898 1 91.56 89 ARG B CA 1
ATOM 1510 C C . ARG B 1 89 ? -1.847 6.285 -11.93 1 91.56 89 ARG B C 1
ATOM 1512 O O . ARG B 1 89 ? -3.018 6.488 -12.258 1 91.56 89 ARG B O 1
ATOM 1519 N N . LEU B 1 90 ? -1.517 5.801 -10.812 1 92.94 90 LEU B N 1
ATOM 1520 C CA . LEU B 1 90 ? -2.525 5.496 -9.797 1 92.94 90 LEU B CA 1
ATOM 1521 C C . LEU B 1 90 ? -3.252 6.762 -9.359 1 92.94 90 LEU B C 1
ATOM 1523 O O . LEU B 1 90 ? -4.477 6.766 -9.227 1 92.94 90 LEU B O 1
ATOM 1527 N N . LYS B 1 91 ? -2.516 7.781 -9.156 1 92.44 91 LYS B N 1
ATOM 1528 C CA . LYS B 1 91 ? -3.119 9.055 -8.773 1 92.44 91 LYS B CA 1
ATOM 1529 C C . LYS B 1 91 ? -4.121 9.523 -9.828 1 92.44 91 LYS B C 1
ATOM 1531 O O . LYS B 1 91 ? -5.227 9.953 -9.492 1 92.44 91 LYS B O 1
ATOM 1536 N N . SER B 1 92 ? -3.705 9.461 -11.016 1 90.31 92 SER B N 1
ATOM 1537 C CA . SER B 1 92 ? -4.566 9.883 -12.117 1 90.31 92 SER B CA 1
ATOM 1538 C C . SER B 1 92 ? -5.82 9.016 -12.195 1 90.31 92 SER B C 1
ATOM 1540 O O . SER B 1 92 ? -6.902 9.516 -12.516 1 90.31 92 SER B O 1
ATOM 1542 N N . ALA B 1 93 ? -5.609 7.785 -11.938 1 88.56 93 ALA B N 1
ATOM 1543 C CA . ALA B 1 93 ? -6.734 6.855 -11.992 1 88.56 93 ALA B CA 1
ATOM 1544 C C . ALA B 1 93 ? -7.793 7.215 -10.953 1 88.56 93 ALA B C 1
ATOM 1546 O O . ALA B 1 93 ? -8.992 7.102 -11.219 1 88.56 93 ALA B O 1
ATOM 1547 N N . VAL B 1 94 ? -7.371 7.668 -9.828 1 89 94 VAL B N 1
ATOM 1548 C CA . VAL B 1 94 ? -8.297 7.906 -8.727 1 89 94 VAL B CA 1
ATOM 1549 C C . VAL B 1 94 ? -8.75 9.367 -8.742 1 89 94 VAL B C 1
ATOM 1551 O O . VAL B 1 94 ? -9.812 9.695 -8.211 1 89 94 VAL B O 1
ATOM 1554 N N . ARG B 1 95 ? -7.797 10.188 -9.266 1 80.31 95 ARG B N 1
ATOM 1555 C CA . ARG B 1 95 ? -8.062 11.625 -9.25 1 80.31 95 ARG B CA 1
ATOM 1556 C C . ARG B 1 95 ? -9.422 11.938 -9.875 1 80.31 95 ARG B C 1
ATOM 1558 O O . ARG B 1 95 ? -10.133 12.82 -9.406 1 80.31 95 ARG B O 1
ATOM 1565 N N . GLY B 1 96 ? -9.719 11.32 -11.078 1 65.69 96 GLY B N 1
ATOM 1566 C CA . GLY B 1 96 ? -10.984 11.594 -11.734 1 65.69 96 GLY B CA 1
ATOM 1567 C C . GLY B 1 96 ? -12.156 10.883 -11.07 1 65.69 96 GLY B C 1
ATOM 1568 O O . GLY B 1 96 ? -13.297 10.984 -11.539 1 65.69 96 GLY B O 1
ATOM 1569 N N . TYR B 1 97 ? -11.82 9.812 -10.281 1 55.12 97 TYR B N 1
ATOM 1570 C CA . TYR B 1 97 ? -12.961 9.133 -9.68 1 55.12 97 TYR B CA 1
ATOM 1571 C C . TYR B 1 97 ? -13.867 10.117 -8.961 1 55.12 97 TYR B C 1
ATOM 1573 O O . TYR B 1 97 ? -13.477 10.727 -7.965 1 55.12 97 TYR B O 1
ATOM 1581 N N . ARG B 1 98 ? -14.281 11.008 -9.711 1 47.84 98 ARG B N 1
ATOM 1582 C CA . ARG B 1 98 ? -15.391 11.75 -9.133 1 47.84 98 ARG B CA 1
ATOM 1583 C C . ARG B 1 98 ? -16.375 10.82 -8.438 1 47.84 98 ARG B C 1
ATOM 1585 O O . ARG B 1 98 ? -16.531 9.664 -8.844 1 47.84 98 ARG B O 1
ATOM 1592 N N . SER B 1 99 ? -16.641 10.812 -7.086 1 42.75 99 SER B N 1
ATOM 1593 C CA . SER B 1 99 ? -17.969 10.32 -6.77 1 42.75 99 SER B CA 1
ATOM 1594 C C . SER B 1 99 ? -18.906 10.453 -7.969 1 42.75 99 SER B C 1
ATOM 1596 O O . SER B 1 99 ? -18.938 11.492 -8.625 1 42.75 99 SER B O 1
ATOM 1598 N N . GLY B 1 100 ? -19.234 9.727 -8.938 1 34.03 100 GLY B N 1
ATOM 1599 C CA . GLY B 1 100 ? -20.406 9.945 -9.781 1 34.03 100 GLY B CA 1
ATOM 1600 C C . GLY B 1 100 ? -21.219 11.164 -9.375 1 34.03 100 GLY B C 1
ATOM 1601 O O . GLY B 1 100 ? -20.734 12.016 -8.625 1 34.03 100 GLY B O 1
ATOM 1602 N N . GLU B 1 101 ? -22.688 11.039 -9.07 1 32.31 101 GLU B N 1
ATOM 1603 C CA . GLU B 1 101 ? -23.922 11.812 -9.117 1 32.31 101 GLU B CA 1
ATOM 1604 C C . GLU B 1 101 ? -23.859 13 -8.156 1 32.31 101 GLU B C 1
ATOM 1606 O O . GLU B 1 101 ? -24.844 13.727 -8.008 1 32.31 101 GLU B O 1
ATOM 1611 N N . VAL B 1 102 ? -23.312 13.469 -7.145 1 30.86 102 VAL B N 1
ATOM 1612 C CA . VAL B 1 102 ? -24.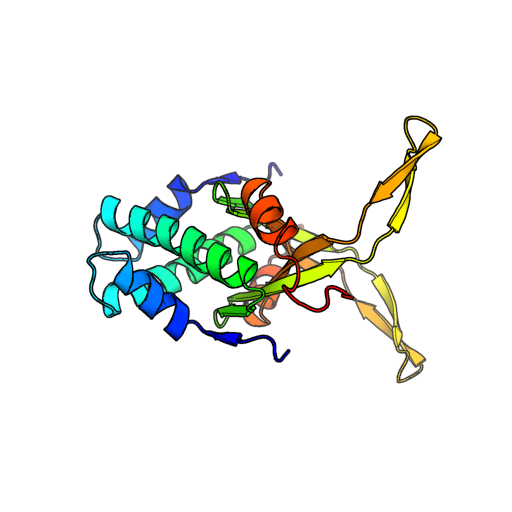266 14.539 -6.895 1 30.86 102 VAL B CA 1
ATOM 1613 C C . VAL B 1 102 ? -24.016 15.688 -7.859 1 30.86 102 VAL B C 1
ATOM 1615 O O . VAL B 1 102 ? -23.062 16.453 -7.699 1 30.86 102 VAL B O 1
ATOM 1618 N N . GLY B 1 103 ? -23.672 15.539 -9.109 1 26.77 103 GLY B N 1
ATOM 1619 C CA . GLY B 1 103 ? -24.094 16.609 -10.008 1 26.77 103 GLY B CA 1
ATOM 1620 C C . GLY B 1 103 ? -25.344 17.328 -9.523 1 26.77 103 GLY B C 1
ATOM 1621 O O . GLY B 1 103 ? -26.344 16.688 -9.211 1 26.77 103 GLY B O 1
ATOM 1622 N N . ALA B 1 104 ? -25.406 18.469 -8.891 1 27.55 104 ALA B N 1
ATOM 1623 C CA . ALA B 1 104 ? -26.484 19.453 -8.977 1 27.55 104 ALA B CA 1
ATOM 1624 C C . ALA B 1 104 ? -26.984 19.609 -10.406 1 27.55 104 ALA B C 1
ATOM 1626 O O . ALA B 1 104 ? -26.266 20.109 -11.273 1 27.55 104 ALA B O 1
ATOM 1627 N N . ASP B 1 105 ? -27.531 18.688 -11.219 1 19.97 105 ASP B N 1
ATOM 1628 C CA . ASP B 1 105 ? -28.656 19.266 -11.945 1 19.97 105 ASP B CA 1
ATOM 1629 C C . ASP B 1 105 ? -29.688 19.844 -10.984 1 19.97 105 ASP B C 1
ATOM 1631 O O . ASP B 1 105 ? -29.938 19.266 -9.922 1 19.97 105 ASP B O 1
#

Radius of gyration: 19.7 Å; Cα contacts (8 Å, |Δi|>4): 351; chains: 2; bounding box: 57×57×46 Å

InterPro domains:
  IPR000119 Histone-like DNA-binding protein [PF00216] (7-94)
  IPR000119 Histone-like DNA-binding protein [PR01727] (45-60)
  IPR000119 Histone-like DNA-binding protein [PR01727] (63-76)
  IPR000119 Histone-like DNA-binding protein [PR01727] (79-93)
  IPR000119 Histone-like DNA-binding protein [PTHR33175] (10-94)
  IPR000119 Histone-like DNA-binding protein [SM00411] (6-95)
  IPR010992 Integration host factor (IHF)-like DNA-binding domain superfamily [G3DSA:4.10.520.10] (3-95)
  IPR010992 Integration host factor (IHF)-like DNA-binding domain superfamily [SSF47729] (7-98)

Solvent-accessible surface area (backbone atoms only — not comparable to full-atom values): 11607 Å² total; per-residue (Å²): 126,82,68,52,73,36,41,52,67,51,53,38,53,55,40,40,74,74,40,99,58,54,62,66,57,48,42,49,51,54,54,43,49,50,50,52,53,51,54,40,32,33,72,49,22,28,41,38,37,85,68,42,26,34,42,35,54,40,80,40,73,59,43,78,46,66,35,86,87,78,64,44,80,42,74,43,69,62,35,30,42,77,45,65,45,69,21,71,56,39,39,53,52,25,35,64,33,50,75,79,78,77,57,88,116,128,84,67,52,74,36,42,52,67,51,53,38,53,55,41,40,73,74,40,99,56,54,64,67,57,48,43,48,50,54,55,43,49,50,51,54,52,50,52,40,32,33,71,49,22,28,42,38,38,84,68,41,26,34,40,35,53,40,79,40,73,58,43,79,45,68,34,85,87,77,64,43,79,42,74,43,69,61,36,31,41,78,45,66,46,69,21,71,55,40,38,55,53,24,34,67,34,53,77,75,70,85,64,83,122